Protein AF-A0A6A7K434-F1 (afdb_monomer_lite)

pLDDT: mean 80.2, std 16.77, range [42.69, 97.81]

Radius of gyration: 19.1 Å; chains: 1; bounding box: 43×39×50 Å

Foldseek 3Di:
DDFDAQPVQRFTAADPVQLVVLVVQLVVLVVVLPPVVVVVVCVVVVDPVPPDLVVLVVVVLVNVVSVLSNLQSQLSNCVNSRVNVSNLVSLLLCLLLALVSLVVVLVVQVVVLQLVVNLLSLVNSVVSCVVPDPRSDDDPPVSVVVSVVSNVVSVVSCVVCVPPHPHDCDDVNSVVSVVSSVVVVVVVVVSVVVSPPD

Structure (mmCIF, N/CA/C/O backbone):
data_AF-A0A6A7K434-F1
#
_entry.id   AF-A0A6A7K434-F1
#
loop_
_atom_site.group_PDB
_atom_site.id
_atom_site.type_symbol
_atom_site.label_atom_id
_atom_site.label_alt_id
_atom_site.label_comp_id
_atom_site.label_asym_id
_atom_site.label_entity_id
_atom_site.label_seq_id
_atom_site.pdbx_PDB_ins_code
_atom_site.Cartn_x
_atom_site.Cartn_y
_atom_site.Cartn_z
_atom_site.occupancy
_atom_site.B_iso_or_equiv
_atom_site.auth_seq_id
_atom_site.auth_comp_id
_atom_site.auth_asym_id
_atom_site.auth_atom_id
_atom_site.pdbx_PDB_model_num
ATOM 1 N N . MET A 1 1 ? 2.222 18.286 20.485 1.00 54.09 1 MET A N 1
ATOM 2 C CA . MET A 1 1 ? 2.080 18.800 19.104 1.00 54.09 1 MET A CA 1
ATOM 3 C C . MET A 1 1 ? 0.701 18.425 18.593 1.00 54.09 1 MET A C 1
ATOM 5 O O . MET A 1 1 ? 0.359 17.249 18.644 1.00 54.09 1 MET A O 1
ATOM 9 N N . THR A 1 2 ? -0.095 19.399 18.156 1.00 68.06 2 THR A N 1
ATOM 10 C CA . THR A 1 2 ? -1.429 19.158 17.588 1.00 68.06 2 THR A CA 1
ATOM 11 C C . THR A 1 2 ? -1.290 18.403 16.269 1.00 68.06 2 THR A C 1
ATOM 13 O O . THR A 1 2 ? -0.499 18.785 15.406 1.00 68.06 2 THR A O 1
ATOM 16 N N . LYS A 1 3 ? -2.018 17.292 16.128 1.00 78.81 3 LYS A N 1
ATOM 17 C CA . LYS A 1 3 ? -2.026 16.489 14.904 1.00 78.81 3 LYS A CA 1
ATOM 18 C C . LYS A 1 3 ? -2.654 17.330 13.792 1.00 78.81 3 LYS A C 1
ATOM 20 O O . LYS A 1 3 ? -3.770 17.810 13.954 1.00 78.81 3 LYS A O 1
ATOM 25 N N . ARG A 1 4 ? -1.936 17.532 12.690 1.00 90.88 4 ARG A N 1
ATOM 26 C CA . ARG A 1 4 ? -2.469 18.234 11.516 1.00 90.88 4 ARG A CA 1
ATOM 27 C C . ARG A 1 4 ? -3.484 17.331 10.833 1.00 90.88 4 ARG A C 1
ATOM 29 O O . ARG A 1 4 ? -3.200 16.148 10.658 1.00 90.88 4 ARG A O 1
ATOM 36 N N . ILE A 1 5 ? -4.641 17.868 10.479 1.00 94.19 5 ILE A N 1
ATOM 37 C CA . ILE A 1 5 ? -5.735 17.130 9.847 1.00 94.19 5 ILE A CA 1
ATOM 38 C C . ILE A 1 5 ? -6.005 17.767 8.488 1.00 94.19 5 ILE A C 1
ATOM 40 O O . ILE A 1 5 ? -6.023 18.992 8.387 1.00 94.19 5 ILE A O 1
ATOM 44 N N . ASN A 1 6 ? -6.184 16.941 7.460 1.00 93.19 6 ASN A N 1
ATOM 45 C CA . ASN A 1 6 ? -6.638 17.406 6.160 1.00 93.19 6 ASN A CA 1
ATOM 46 C C . ASN A 1 6 ? -8.121 17.810 6.295 1.00 93.19 6 ASN A C 1
ATOM 48 O O . ASN A 1 6 ? -8.917 16.978 6.741 1.00 93.19 6 ASN A O 1
ATOM 52 N N . PRO A 1 7 ? -8.496 19.059 5.969 1.00 91.69 7 PRO A N 1
ATOM 53 C CA . PRO A 1 7 ? -9.857 19.552 6.172 1.00 91.69 7 PRO A CA 1
ATOM 54 C C . PRO A 1 7 ? -10.896 18.856 5.283 1.00 91.69 7 PRO A C 1
ATOM 56 O O . PRO A 1 7 ? -12.045 18.733 5.697 1.00 91.69 7 PRO A O 1
ATOM 59 N N . ASP A 1 8 ? -10.493 18.363 4.112 1.00 92.62 8 ASP A N 1
ATOM 60 C CA . ASP A 1 8 ? -11.398 17.775 3.121 1.00 92.62 8 ASP A CA 1
ATOM 61 C C . ASP A 1 8 ? -11.718 16.311 3.438 1.00 92.62 8 ASP A C 1
ATOM 63 O O . ASP A 1 8 ? -12.796 15.810 3.122 1.00 92.62 8 ASP A O 1
ATOM 67 N N . THR A 1 9 ? -10.776 15.605 4.068 1.00 91.12 9 THR A N 1
ATOM 68 C CA . THR A 1 9 ? -10.882 14.157 4.305 1.00 91.12 9 THR A CA 1
ATOM 69 C C . THR A 1 9 ? -10.985 13.773 5.780 1.00 91.12 9 THR A C 1
ATOM 71 O O . THR A 1 9 ? -11.375 12.653 6.100 1.00 91.12 9 THR A O 1
ATOM 74 N N . GLY A 1 10 ? -10.594 14.661 6.698 1.00 92.12 10 GLY A N 1
ATOM 75 C CA . GLY A 1 10 ? -10.542 14.388 8.136 1.00 92.12 10 GLY A CA 1
ATOM 76 C C . GLY A 1 10 ? -9.386 13.478 8.579 1.00 92.12 10 GLY A C 1
ATOM 77 O O . GLY A 1 10 ? -9.239 13.201 9.774 1.00 92.12 10 GLY A O 1
ATOM 78 N N . TYR A 1 11 ? -8.526 13.027 7.661 1.00 93.62 11 TYR A N 1
ATOM 79 C CA . TYR A 1 11 ? -7.381 12.181 7.994 1.00 93.62 11 TYR A CA 1
ATOM 80 C C . TYR A 1 11 ? -6.165 12.990 8.446 1.00 93.62 11 TYR A C 1
ATOM 82 O O . TYR A 1 11 ? -5.966 14.140 8.046 1.00 93.62 11 TYR A O 1
ATOM 90 N N . PRO A 1 12 ? -5.290 12.392 9.272 1.00 93.81 12 PRO A N 1
ATOM 91 C CA . PRO A 1 12 ? -4.099 13.081 9.722 1.00 93.81 12 PRO A CA 1
ATOM 92 C C . PRO A 1 12 ? -3.064 13.240 8.610 1.00 93.81 12 PRO A C 1
ATOM 94 O O . PRO A 1 12 ? -2.714 12.285 7.915 1.00 93.81 12 PRO A O 1
ATOM 97 N N . MET A 1 13 ? -2.507 14.441 8.540 1.00 95.50 13 MET A N 1
ATOM 98 C CA . MET A 1 13 ? -1.396 14.805 7.674 1.00 95.50 13 MET A CA 1
ATOM 99 C C . MET A 1 13 ? -0.057 14.556 8.371 1.00 95.50 13 MET A C 1
ATOM 101 O O . MET A 1 13 ? 0.057 14.555 9.601 1.00 95.50 13 MET A O 1
ATOM 105 N N . SER A 1 14 ? 0.983 14.385 7.562 1.00 94.38 14 SER A N 1
ATOM 106 C CA . SER A 1 14 ? 2.372 14.367 8.019 1.00 94.38 14 SER A CA 1
ATOM 107 C C . SER A 1 14 ? 2.907 15.786 8.273 1.00 94.38 14 SER A C 1
ATOM 109 O O . SER A 1 14 ? 2.217 16.796 8.090 1.00 94.38 14 SER A O 1
ATOM 111 N N . THR A 1 15 ? 4.156 15.883 8.732 1.00 94.50 15 THR A N 1
ATOM 112 C CA . THR A 1 15 ? 4.822 17.186 8.878 1.00 94.50 15 THR A CA 1
ATOM 113 C C . THR A 1 15 ? 5.076 17.822 7.509 1.00 94.50 15 THR A C 1
ATOM 115 O O . THR A 1 15 ? 5.243 17.107 6.522 1.00 94.50 15 THR A O 1
ATOM 118 N N . GLU A 1 16 ? 5.156 19.157 7.445 1.00 94.50 16 GLU A N 1
ATOM 119 C CA . GLU A 1 16 ? 5.505 19.872 6.202 1.00 94.50 16 GLU A CA 1
ATOM 120 C C . GLU A 1 16 ? 6.802 19.347 5.584 1.00 94.50 16 GLU A C 1
ATOM 122 O O . GLU A 1 16 ? 6.845 19.051 4.396 1.00 94.50 16 GLU A O 1
ATOM 127 N N . LYS A 1 17 ? 7.827 19.099 6.411 1.00 95.88 17 LYS A N 1
ATOM 128 C CA . LYS A 1 17 ? 9.091 18.502 5.961 1.00 95.88 17 LYS A CA 1
ATOM 129 C C . LYS A 1 17 ? 8.882 17.164 5.243 1.00 95.88 17 LYS A C 1
ATOM 131 O O . LYS A 1 17 ? 9.473 16.925 4.198 1.00 95.88 17 LYS A O 1
ATOM 136 N N . GLN A 1 18 ? 8.050 16.281 5.798 1.00 96.19 18 GLN A N 1
ATOM 137 C CA . GLN A 1 18 ? 7.778 14.974 5.194 1.00 96.19 18 GLN A CA 1
ATOM 138 C C . GLN A 1 18 ? 6.945 15.087 3.913 1.00 96.19 18 GLN A C 1
ATOM 140 O O . GLN A 1 18 ? 7.138 14.280 3.007 1.00 96.19 18 GLN A O 1
ATOM 145 N N . ILE A 1 19 ? 6.020 16.049 3.847 1.00 97.31 19 ILE A N 1
ATOM 146 C CA . ILE A 1 19 ? 5.216 16.325 2.650 1.00 97.31 19 ILE A CA 1
ATOM 147 C C . ILE A 1 19 ? 6.113 16.866 1.535 1.00 97.31 19 ILE A C 1
ATOM 149 O O . ILE A 1 19 ? 6.059 16.348 0.423 1.00 97.31 19 ILE A O 1
ATOM 153 N N . LEU A 1 20 ? 6.973 17.842 1.839 1.00 97.06 20 LEU A N 1
ATOM 154 C CA . LEU A 1 20 ? 7.935 18.402 0.892 1.00 97.06 20 LEU A CA 1
ATOM 155 C C . LEU A 1 20 ? 8.840 17.308 0.320 1.00 97.06 20 LEU A C 1
ATOM 157 O O . LEU A 1 20 ? 8.907 17.151 -0.894 1.00 97.06 20 LEU A O 1
ATOM 161 N N . GLN A 1 21 ? 9.414 16.468 1.186 1.00 97.31 21 GLN A N 1
ATOM 162 C CA . GLN A 1 21 ? 10.250 15.346 0.758 1.00 97.31 21 GLN A CA 1
ATOM 163 C C . GLN A 1 21 ? 9.505 14.370 -0.170 1.00 97.31 21 GLN A C 1
ATOM 165 O O . GLN A 1 21 ? 10.084 13.837 -1.112 1.00 97.31 21 GLN A O 1
ATOM 170 N N . ALA A 1 22 ? 8.214 14.122 0.068 1.00 96.56 22 ALA A N 1
ATOM 171 C CA . ALA A 1 22 ? 7.423 13.256 -0.804 1.00 96.56 22 ALA A CA 1
ATOM 172 C C . ALA A 1 22 ? 7.081 13.906 -2.151 1.00 96.56 22 ALA A C 1
ATOM 174 O O . ALA A 1 22 ? 7.036 13.200 -3.156 1.00 96.56 22 ALA A O 1
ATOM 175 N N . ARG A 1 23 ? 6.879 15.230 -2.189 1.00 97.50 23 ARG A N 1
ATOM 176 C CA . ARG A 1 23 ? 6.716 15.983 -3.443 1.00 97.50 23 ARG A CA 1
ATOM 177 C C . ARG A 1 23 ? 7.994 15.953 -4.272 1.00 97.50 23 ARG A C 1
ATOM 179 O O . ARG A 1 23 ? 7.930 15.676 -5.463 1.00 97.50 23 ARG A O 1
ATOM 186 N N . GLU A 1 24 ? 9.139 16.190 -3.637 1.00 95.94 24 GLU A N 1
ATOM 187 C CA . GLU A 1 24 ? 10.453 16.109 -4.281 1.00 95.94 24 GLU A CA 1
ATOM 188 C C . GLU A 1 24 ? 10.716 14.705 -4.830 1.00 95.94 24 GLU A C 1
ATOM 190 O O . GLU A 1 24 ? 11.118 14.563 -5.981 1.00 95.94 24 GLU A O 1
ATOM 195 N N . ASN A 1 25 ? 10.409 13.663 -4.051 1.00 93.62 25 ASN A N 1
ATOM 196 C CA . ASN A 1 25 ? 10.539 12.284 -4.510 1.00 93.62 25 ASN A CA 1
ATOM 197 C C . ASN A 1 25 ? 9.620 11.975 -5.700 1.00 93.62 25 ASN A C 1
ATOM 199 O O . ASN A 1 25 ? 10.061 11.338 -6.650 1.00 93.62 25 ASN A O 1
ATOM 203 N N . LEU A 1 26 ? 8.357 12.418 -5.673 1.00 93.69 26 LEU A N 1
ATOM 204 C CA . LEU A 1 26 ? 7.453 12.234 -6.811 1.00 93.69 26 LEU A CA 1
ATOM 205 C C . LEU A 1 26 ? 7.996 12.926 -8.064 1.00 93.69 26 LEU A C 1
ATOM 207 O O . LEU A 1 26 ? 8.068 12.286 -9.106 1.00 93.69 26 LEU A O 1
ATOM 211 N N . LYS A 1 27 ? 8.445 14.179 -7.940 1.00 92.00 27 LYS A N 1
ATOM 212 C CA . LYS A 1 27 ? 9.046 14.927 -9.047 1.00 92.00 27 LYS A CA 1
ATOM 213 C C . LYS A 1 27 ? 10.262 14.199 -9.628 1.00 92.00 27 LYS A C 1
ATOM 215 O O . LYS A 1 27 ? 10.352 14.045 -10.838 1.00 92.00 27 LYS A O 1
ATOM 220 N N . LEU A 1 28 ? 11.162 13.710 -8.776 1.00 88.69 28 LEU A N 1
ATOM 221 C CA . LEU A 1 28 ? 12.343 12.960 -9.208 1.00 88.69 28 LEU A CA 1
ATOM 222 C C . LEU A 1 28 ? 11.962 11.671 -9.951 1.00 88.69 28 LEU A C 1
ATOM 224 O O . LEU A 1 28 ? 12.514 11.386 -11.010 1.00 88.69 28 LEU A O 1
ATOM 228 N N . VAL A 1 29 ? 10.989 10.914 -9.438 1.00 86.38 29 VAL A N 1
ATOM 229 C CA . VAL A 1 29 ? 10.503 9.697 -10.106 1.00 86.38 29 VAL A CA 1
ATOM 230 C C . VAL A 1 29 ? 9.800 10.030 -11.428 1.00 86.38 29 VAL A C 1
ATOM 232 O O . VAL A 1 29 ? 9.980 9.318 -12.411 1.00 86.38 29 VAL A O 1
ATOM 235 N N . GLU A 1 30 ? 9.040 11.122 -11.507 1.00 85.44 30 GLU A N 1
ATOM 236 C CA . GLU A 1 30 ? 8.425 11.607 -12.753 1.00 85.44 30 GLU A CA 1
ATOM 237 C C . GLU A 1 30 ? 9.482 12.017 -13.792 1.00 85.44 30 GLU A C 1
ATOM 239 O O . GLU A 1 30 ? 9.379 11.651 -14.960 1.00 85.44 30 GLU A O 1
ATOM 244 N N . GLU A 1 31 ? 10.552 12.692 -13.370 1.00 81.50 31 GLU A N 1
ATOM 245 C CA . GLU A 1 31 ? 11.668 13.081 -14.241 1.00 81.50 31 GLU A CA 1
ATOM 246 C C . GLU A 1 31 ? 12.489 11.892 -14.759 1.00 81.50 31 GLU A C 1
ATOM 248 O O . GLU A 1 31 ? 13.098 12.000 -15.831 1.00 81.50 31 GLU A O 1
ATOM 253 N N . GLN A 1 32 ? 12.522 10.794 -13.999 1.00 73.50 32 GLN A N 1
ATOM 254 C CA . GLN A 1 32 ? 13.211 9.542 -14.331 1.00 73.50 32 GLN A CA 1
ATOM 255 C C . GLN A 1 32 ? 12.336 8.567 -15.129 1.00 73.50 32 GLN A C 1
ATOM 257 O O . GLN A 1 32 ? 12.862 7.764 -15.891 1.00 73.50 32 GLN A O 1
ATOM 262 N N . SER A 1 33 ? 11.011 8.641 -14.983 1.00 66.31 33 SER A N 1
ATOM 263 C CA . SER A 1 33 ? 10.047 7.767 -15.670 1.00 66.31 33 SER A CA 1
ATOM 264 C C . SER A 1 33 ? 9.677 8.235 -17.081 1.00 66.31 33 SER A C 1
ATOM 266 O O . SER A 1 33 ? 8.820 7.625 -17.721 1.00 66.31 33 SER A O 1
ATOM 268 N N . SER A 1 34 ? 10.335 9.272 -17.616 1.00 58.75 34 SER A N 1
ATOM 269 C CA . SER A 1 34 ? 10.194 9.632 -19.027 1.00 58.75 34 SER A CA 1
ATOM 270 C C . SER A 1 34 ? 10.829 8.548 -19.900 1.00 58.75 34 SER A C 1
ATOM 272 O O . SER A 1 34 ? 12.046 8.531 -20.101 1.00 58.75 34 SER A O 1
ATOM 274 N N . TYR A 1 35 ? 9.979 7.672 -20.426 1.00 52.47 35 TYR A N 1
ATOM 275 C CA . TYR A 1 35 ? 10.253 6.695 -21.481 1.00 52.47 35 TYR A CA 1
ATOM 276 C C . TYR A 1 35 ? 11.220 7.228 -22.558 1.00 52.47 35 TYR A C 1
ATOM 278 O O . TYR A 1 35 ? 12.153 6.530 -22.954 1.00 52.47 35 TYR A O 1
ATOM 286 N N . ASP A 1 36 ? 11.078 8.503 -22.933 1.00 52.81 36 ASP A N 1
ATOM 287 C CA . ASP A 1 36 ? 11.902 9.172 -23.943 1.00 52.81 36 ASP A CA 1
ATOM 288 C C . ASP A 1 36 ? 13.382 9.312 -23.553 1.00 52.81 36 ASP A C 1
ATOM 290 O O . ASP A 1 36 ? 14.247 9.115 -24.400 1.00 52.81 36 ASP A O 1
ATOM 294 N N . LYS A 1 37 ? 13.717 9.567 -22.278 1.00 54.50 37 LYS A N 1
ATOM 295 C CA . LYS A 1 37 ? 15.125 9.677 -21.838 1.00 54.50 37 LYS A CA 1
ATOM 296 C C . LYS A 1 37 ? 15.825 8.323 -21.803 1.00 54.50 37 LYS A C 1
ATOM 298 O O . LYS A 1 37 ? 17.015 8.239 -22.102 1.00 54.50 37 LYS A O 1
ATOM 303 N N . SER A 1 38 ? 15.091 7.266 -21.456 1.00 52.09 38 SER A N 1
ATOM 304 C CA . SER A 1 38 ? 15.604 5.897 -21.526 1.00 52.09 38 SER A CA 1
ATOM 305 C C . SER A 1 38 ? 15.821 5.490 -22.984 1.00 52.09 38 SER A C 1
ATOM 307 O O . SER A 1 38 ? 16.875 4.960 -23.308 1.00 52.09 38 SER A O 1
ATOM 309 N N . LEU A 1 39 ? 14.897 5.825 -23.891 1.00 47.72 39 LEU A N 1
ATOM 310 C CA . LEU A 1 39 ? 15.055 5.586 -25.329 1.00 47.72 39 LEU A CA 1
ATOM 311 C C . LEU A 1 39 ? 16.244 6.368 -25.928 1.00 47.72 39 LEU A C 1
ATOM 313 O O . LEU A 1 39 ? 17.019 5.817 -26.707 1.00 47.72 39 LEU A O 1
ATOM 317 N N . GLU A 1 40 ? 16.431 7.626 -25.523 1.00 51.12 40 GLU A N 1
ATOM 318 C CA . GLU A 1 40 ? 17.506 8.511 -25.992 1.00 51.12 40 GLU A CA 1
ATOM 319 C C . GLU A 1 40 ? 18.896 8.079 -25.480 1.00 51.12 40 GLU A C 1
ATOM 321 O O . GLU A 1 40 ? 19.882 8.121 -26.220 1.00 51.12 40 GLU A O 1
ATOM 326 N N . PHE A 1 41 ? 18.990 7.598 -24.234 1.00 49.28 41 PHE A N 1
ATOM 327 C CA . PHE A 1 41 ? 20.211 6.991 -23.689 1.00 49.28 41 PHE A CA 1
ATOM 328 C C . PHE A 1 41 ? 20.610 5.728 -24.465 1.00 49.28 41 PHE A C 1
ATOM 330 O O . PHE A 1 41 ? 21.784 5.531 -24.773 1.00 49.28 41 PHE A O 1
ATOM 337 N N . LEU A 1 42 ? 19.626 4.912 -24.842 1.00 44.47 42 LEU A N 1
ATOM 338 C CA . LEU A 1 42 ? 19.822 3.649 -25.551 1.00 44.47 42 LEU A CA 1
ATOM 339 C C . LEU A 1 42 ? 20.197 3.848 -27.028 1.00 44.47 42 LEU A C 1
ATOM 341 O O . LEU A 1 42 ? 21.089 3.167 -27.535 1.00 44.47 42 LEU A O 1
ATOM 345 N N . GLN A 1 43 ? 19.599 4.840 -27.692 1.00 49.25 43 GLN A N 1
ATOM 346 C CA . GLN A 1 43 ? 20.016 5.282 -29.028 1.00 49.25 43 GLN A CA 1
ATOM 347 C C . GLN A 1 43 ? 21.455 5.823 -29.029 1.00 49.25 43 GLN A C 1
ATOM 349 O O . GLN A 1 43 ? 22.193 5.593 -29.986 1.00 49.25 43 GLN A O 1
ATOM 354 N N . LYS A 1 44 ? 21.890 6.489 -27.947 1.00 51.22 44 LYS A N 1
ATOM 355 C CA . LYS A 1 44 ? 23.264 7.002 -27.798 1.00 51.22 44 LYS A CA 1
ATOM 356 C C . LYS A 1 44 ? 24.332 5.920 -27.630 1.00 51.22 44 LYS A C 1
ATOM 358 O O . LYS A 1 44 ? 25.468 6.155 -28.028 1.00 51.22 44 LYS A O 1
ATOM 363 N N . ILE A 1 45 ? 23.998 4.771 -27.044 1.00 47.62 45 ILE A N 1
ATOM 364 C CA . ILE A 1 45 ? 24.955 3.672 -26.805 1.00 47.62 45 ILE A CA 1
ATOM 365 C C . ILE A 1 45 ? 24.909 2.569 -27.874 1.00 47.62 45 ILE A C 1
ATOM 367 O O . ILE A 1 45 ? 25.678 1.617 -27.785 1.00 47.62 45 ILE A O 1
ATOM 371 N N . GLY A 1 46 ? 24.051 2.695 -28.895 1.00 42.81 46 GLY A N 1
ATOM 372 C CA . GLY A 1 46 ? 24.049 1.816 -30.072 1.00 42.81 46 GLY A CA 1
ATOM 373 C C . GLY A 1 46 ? 23.680 0.356 -29.791 1.00 42.81 46 GLY A C 1
ATOM 374 O O . GLY A 1 46 ? 24.109 -0.527 -30.530 1.00 42.81 46 GLY A O 1
ATOM 375 N N . ALA A 1 47 ? 22.927 0.080 -28.723 1.00 50.50 47 ALA A N 1
ATOM 376 C CA . ALA A 1 47 ? 22.550 -1.284 -28.370 1.00 50.50 47 ALA A CA 1
ATOM 377 C C . ALA A 1 47 ? 21.489 -1.818 -29.349 1.00 50.50 47 ALA A C 1
ATOM 379 O O . ALA A 1 47 ? 20.327 -1.413 -29.305 1.00 50.50 47 ALA A O 1
ATOM 380 N N . ASP A 1 48 ? 21.885 -2.729 -30.239 1.00 47.31 48 ASP A N 1
ATOM 381 C CA . ASP A 1 48 ? 20.945 -3.558 -30.990 1.00 47.31 48 ASP A CA 1
ATOM 382 C C . ASP A 1 48 ? 20.330 -4.579 -30.018 1.00 47.31 48 ASP A C 1
ATOM 384 O O . ASP A 1 48 ? 20.930 -5.598 -29.679 1.00 47.31 48 ASP A O 1
ATOM 388 N N . PHE A 1 49 ? 19.143 -4.265 -29.494 1.00 48.09 49 PHE A N 1
ATOM 389 C CA . PHE A 1 49 ? 18.426 -5.060 -28.483 1.00 48.09 49 PHE A CA 1
ATOM 390 C C . PHE A 1 49 ? 18.046 -6.474 -28.935 1.00 48.09 49 PHE A C 1
ATOM 392 O O . PHE A 1 49 ? 17.469 -7.226 -28.157 1.00 48.09 49 PHE A O 1
ATOM 399 N N . ARG A 1 50 ? 18.324 -6.836 -30.189 1.00 47.88 50 ARG A N 1
ATOM 400 C CA . ARG A 1 50 ? 17.978 -8.140 -30.759 1.00 47.88 50 ARG A CA 1
ATOM 401 C C . ARG A 1 50 ? 18.975 -9.246 -30.417 1.00 47.88 50 ARG A C 1
ATOM 403 O O . ARG A 1 50 ? 18.675 -10.396 -30.705 1.00 47.88 50 ARG A O 1
ATOM 410 N N . THR A 1 51 ? 20.135 -8.926 -29.839 1.00 49.47 51 THR A N 1
ATOM 411 C CA . THR A 1 51 ? 21.213 -9.911 -29.609 1.00 49.47 51 THR A CA 1
ATOM 412 C C . THR A 1 51 ? 21.675 -10.037 -28.160 1.00 49.47 51 THR A C 1
ATOM 414 O O . THR A 1 51 ? 22.547 -10.853 -27.888 1.00 49.47 51 THR A O 1
ATOM 417 N N . ASP A 1 52 ? 21.157 -9.220 -27.240 1.00 58.44 52 ASP A N 1
ATOM 418 C CA . ASP A 1 52 ? 21.632 -9.174 -25.852 1.00 58.44 52 ASP A CA 1
ATOM 419 C C . ASP A 1 52 ? 20.452 -9.307 -24.885 1.00 58.44 52 ASP A C 1
ATOM 421 O O . ASP A 1 52 ? 19.810 -8.329 -24.490 1.00 58.44 52 ASP A O 1
ATOM 425 N N . GLU A 1 53 ? 20.149 -10.567 -24.581 1.00 54.47 53 GLU A N 1
ATOM 426 C CA . GLU A 1 53 ? 19.102 -11.012 -23.669 1.00 54.47 53 GLU A CA 1
ATOM 427 C C . GLU A 1 53 ? 19.158 -10.237 -22.331 1.00 54.47 53 GLU A C 1
ATOM 429 O O . GLU A 1 53 ? 18.186 -9.597 -21.918 1.00 54.47 53 GLU A O 1
ATOM 434 N N . GLU A 1 54 ? 20.329 -10.152 -21.702 1.00 57.62 54 GLU A N 1
ATOM 435 C CA . GLU A 1 54 ? 20.500 -9.509 -20.394 1.00 57.62 54 GLU A CA 1
ATOM 436 C C . GLU A 1 54 ? 20.087 -8.021 -20.416 1.00 57.62 54 GLU A C 1
ATOM 438 O O . GLU A 1 54 ? 19.389 -7.541 -19.521 1.00 57.62 54 GLU A O 1
ATOM 443 N N . LYS A 1 55 ? 20.388 -7.302 -21.507 1.00 59.16 55 LYS A N 1
ATOM 444 C CA . LYS A 1 55 ? 20.004 -5.887 -21.672 1.00 59.16 55 LYS A CA 1
ATOM 445 C C . LYS A 1 55 ? 18.510 -5.675 -21.909 1.00 59.16 55 LYS A C 1
ATOM 447 O O . LYS A 1 55 ? 17.970 -4.640 -21.509 1.00 59.16 55 LYS A O 1
ATOM 452 N N . PHE A 1 56 ? 17.831 -6.613 -22.570 1.00 55.56 56 PHE A N 1
ATOM 453 C CA . PHE A 1 56 ? 16.378 -6.549 -22.745 1.00 55.56 56 PHE A CA 1
ATOM 454 C C . PHE A 1 56 ? 15.643 -6.872 -21.435 1.00 55.56 56 PHE A C 1
ATOM 456 O O . PHE A 1 56 ? 14.676 -6.188 -21.084 1.00 55.56 56 PHE A O 1
ATOM 463 N N . HIS A 1 57 ? 16.140 -7.851 -20.675 1.00 55.53 57 HIS A N 1
ATOM 464 C CA . HIS A 1 57 ? 15.655 -8.161 -19.331 1.00 55.53 57 HIS A CA 1
ATOM 465 C C . HIS A 1 57 ? 15.779 -6.954 -18.391 1.00 55.53 57 HIS A C 1
ATOM 467 O O . HIS A 1 57 ? 14.786 -6.530 -17.789 1.00 55.53 57 HIS A O 1
ATOM 473 N N . ASP A 1 58 ? 16.957 -6.328 -18.351 1.00 61.19 58 ASP A N 1
ATOM 474 C CA . ASP A 1 58 ? 17.206 -5.118 -17.566 1.00 61.19 58 ASP A CA 1
ATOM 475 C C . ASP A 1 58 ? 16.286 -3.962 -17.979 1.00 61.19 58 ASP A C 1
ATOM 477 O O . ASP A 1 58 ? 15.756 -3.249 -17.125 1.00 61.19 58 ASP A O 1
ATOM 481 N N . TYR A 1 59 ? 16.020 -3.792 -19.279 1.00 61.31 59 TYR A N 1
ATOM 482 C CA . TYR A 1 59 ? 15.088 -2.782 -19.787 1.00 61.31 59 TYR A CA 1
ATOM 483 C C . TYR A 1 59 ? 13.646 -3.019 -19.313 1.00 61.31 59 TYR A C 1
ATOM 485 O O . TYR A 1 59 ? 12.960 -2.079 -18.893 1.00 61.31 59 TYR A O 1
ATOM 493 N N . MET A 1 60 ? 13.165 -4.259 -19.365 1.00 59.97 60 MET A N 1
ATOM 494 C CA . MET A 1 60 ? 11.799 -4.596 -18.960 1.00 59.97 60 MET A CA 1
ATOM 495 C C . MET A 1 60 ? 11.611 -4.461 -17.446 1.00 59.97 60 MET A C 1
ATOM 497 O O . MET A 1 60 ? 10.644 -3.831 -17.001 1.00 59.97 60 MET A O 1
ATOM 501 N N . LEU A 1 61 ? 12.571 -4.954 -16.655 1.00 63.66 61 LEU A N 1
ATOM 502 C CA . LEU A 1 61 ? 12.603 -4.739 -15.208 1.00 63.66 61 LEU A CA 1
ATOM 503 C C . LEU A 1 61 ? 12.681 -3.252 -14.859 1.00 63.66 61 LEU A C 1
ATOM 505 O O . LEU A 1 61 ? 11.991 -2.801 -13.943 1.00 63.66 61 LEU A O 1
ATOM 509 N N . HIS A 1 62 ? 13.458 -2.471 -15.614 1.00 66.25 62 HIS A N 1
ATOM 510 C CA . HIS A 1 62 ? 13.548 -1.030 -15.427 1.00 66.25 62 HIS A CA 1
ATOM 511 C C . HIS A 1 62 ? 12.188 -0.356 -15.641 1.00 66.25 62 HIS A C 1
ATOM 513 O O . HIS A 1 62 ? 11.703 0.327 -14.742 1.00 66.25 62 HIS A O 1
ATOM 519 N N . ASN A 1 63 ? 11.518 -0.572 -16.777 1.00 65.38 63 ASN A N 1
ATOM 520 C CA . ASN A 1 63 ? 10.227 0.071 -17.063 1.00 65.38 63 ASN A CA 1
ATOM 521 C C . ASN A 1 63 ? 9.130 -0.337 -16.071 1.00 65.38 63 ASN A C 1
ATOM 523 O O . ASN A 1 63 ? 8.350 0.505 -15.614 1.00 65.38 63 ASN A O 1
ATOM 527 N N . PHE A 1 64 ? 9.088 -1.612 -15.687 1.00 68.44 64 PHE A N 1
ATOM 528 C CA . PHE A 1 64 ? 8.130 -2.084 -14.695 1.00 68.44 64 PHE A CA 1
ATOM 529 C C . PHE A 1 64 ? 8.416 -1.519 -13.299 1.00 68.44 64 PHE A C 1
ATOM 531 O O . PHE A 1 64 ? 7.511 -1.023 -12.620 1.00 68.44 64 PHE A O 1
ATOM 538 N N . GLY A 1 65 ? 9.691 -1.499 -12.905 1.00 72.81 65 GLY A N 1
ATOM 539 C CA . GLY A 1 65 ? 10.159 -0.854 -11.685 1.00 72.81 65 GLY A CA 1
ATOM 540 C C . GLY A 1 65 ? 9.787 0.628 -11.641 1.00 72.81 65 GLY A C 1
ATOM 541 O O . GLY A 1 65 ? 9.309 1.106 -10.613 1.00 72.81 65 GLY A O 1
ATOM 542 N N . GLN A 1 66 ? 9.900 1.348 -12.762 1.00 75.06 66 GLN A N 1
ATOM 543 C CA . GLN A 1 66 ? 9.498 2.755 -12.856 1.00 75.06 66 GLN A CA 1
ATOM 544 C C . GLN A 1 66 ? 7.990 2.951 -12.654 1.00 75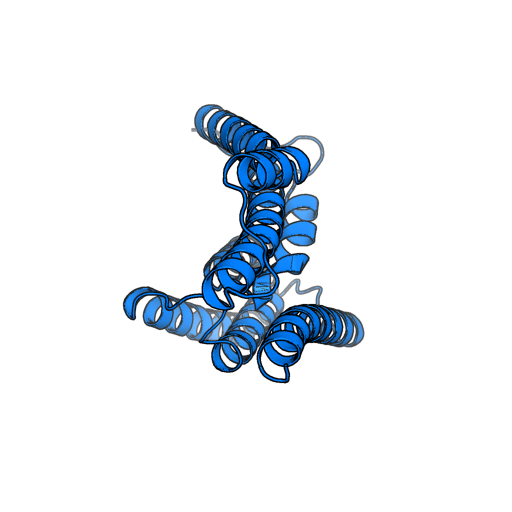.06 66 GLN A C 1
ATOM 546 O O . GLN A 1 66 ? 7.585 3.857 -11.925 1.00 75.06 66 GLN A O 1
ATOM 551 N N . LEU A 1 67 ? 7.141 2.088 -13.224 1.00 73.44 67 LEU A N 1
ATOM 552 C CA . LEU A 1 67 ? 5.686 2.157 -13.027 1.00 73.44 67 LEU A CA 1
ATOM 553 C C . LEU A 1 67 ? 5.285 1.891 -11.568 1.00 73.44 67 LEU A C 1
ATOM 555 O O . LEU A 1 67 ? 4.429 2.601 -11.018 1.00 73.44 67 LEU A O 1
ATOM 559 N N . ILE A 1 68 ? 5.921 0.909 -10.920 1.00 78.12 68 ILE A N 1
ATOM 560 C CA . ILE A 1 68 ? 5.737 0.638 -9.487 1.00 78.12 68 ILE A CA 1
ATOM 561 C C . ILE A 1 68 ? 6.199 1.842 -8.665 1.00 78.12 68 ILE A C 1
ATOM 563 O O . ILE A 1 68 ? 5.443 2.326 -7.820 1.00 78.12 68 ILE A O 1
ATOM 567 N N . ASN A 1 69 ? 7.399 2.361 -8.929 1.00 83.81 69 ASN A N 1
ATOM 568 C CA . ASN A 1 69 ? 7.979 3.489 -8.202 1.00 83.81 69 ASN A CA 1
ATOM 569 C C . ASN A 1 69 ? 7.133 4.756 -8.340 1.00 83.81 69 ASN A C 1
ATOM 571 O O . ASN A 1 69 ? 6.880 5.430 -7.341 1.00 83.81 69 ASN A O 1
ATOM 575 N N . LEU A 1 70 ? 6.628 5.048 -9.540 1.00 85.88 70 LEU A N 1
ATOM 576 C CA . LEU A 1 70 ? 5.743 6.184 -9.784 1.00 85.88 70 LEU A CA 1
ATOM 577 C C . LEU A 1 70 ? 4.428 6.033 -9.016 1.00 85.88 70 LEU A C 1
ATOM 579 O O . LEU A 1 70 ? 3.990 6.957 -8.326 1.00 85.88 70 LEU A O 1
ATOM 583 N N . THR A 1 71 ? 3.810 4.852 -9.085 1.00 86.31 71 THR A N 1
ATOM 584 C CA . THR A 1 71 ? 2.559 4.564 -8.368 1.00 86.31 71 THR A CA 1
ATOM 585 C C . THR A 1 71 ? 2.754 4.657 -6.852 1.00 86.31 71 THR A C 1
ATOM 587 O O . THR A 1 71 ? 1.937 5.261 -6.152 1.00 86.31 71 THR A O 1
ATOM 590 N N . LYS A 1 72 ? 3.874 4.136 -6.345 1.00 91.31 72 LYS A N 1
ATOM 591 C CA . LYS A 1 72 ? 4.292 4.217 -4.942 1.00 91.31 72 LYS A CA 1
ATOM 592 C C . LYS A 1 72 ? 4.522 5.658 -4.495 1.00 91.31 72 LYS A C 1
ATOM 594 O O . LYS A 1 72 ? 4.020 6.043 -3.443 1.00 91.31 72 LYS A O 1
ATOM 599 N N . ALA A 1 73 ? 5.227 6.469 -5.283 1.00 93.00 73 ALA A N 1
ATOM 600 C CA . ALA A 1 73 ? 5.494 7.869 -4.957 1.00 93.00 73 ALA A CA 1
ATOM 601 C C . ALA A 1 73 ? 4.199 8.696 -4.880 1.00 93.00 73 ALA A C 1
ATOM 603 O O . ALA A 1 73 ? 4.013 9.456 -3.927 1.00 93.00 73 ALA A O 1
ATOM 604 N N . LYS A 1 74 ? 3.266 8.480 -5.820 1.00 94.38 74 LYS A N 1
ATOM 605 C CA . LYS A 1 74 ? 1.926 9.093 -5.792 1.00 94.38 74 LYS A CA 1
ATOM 606 C C . LYS A 1 74 ? 1.150 8.697 -4.534 1.00 94.38 74 LYS A C 1
ATOM 608 O O . LYS A 1 74 ? 0.581 9.560 -3.867 1.00 94.38 74 LYS A O 1
ATOM 613 N N . ALA A 1 75 ? 1.171 7.412 -4.176 1.00 95.50 75 ALA A N 1
ATOM 614 C CA . ALA A 1 75 ? 0.500 6.913 -2.979 1.00 95.50 75 ALA A CA 1
ATOM 615 C C . ALA A 1 75 ? 1.096 7.488 -1.680 1.00 95.50 75 ALA A C 1
ATOM 617 O O . ALA A 1 75 ? 0.354 7.916 -0.797 1.00 95.50 75 ALA A O 1
ATOM 618 N N . GLU A 1 76 ? 2.428 7.554 -1.568 1.00 97.00 76 GLU A N 1
ATOM 619 C CA . GLU A 1 76 ? 3.108 8.120 -0.395 1.00 97.00 76 GLU A CA 1
ATOM 620 C C . GLU A 1 76 ? 2.807 9.610 -0.214 1.00 97.00 76 GLU A C 1
ATOM 622 O O . GLU A 1 76 ? 2.602 10.055 0.919 1.00 97.00 76 GLU A O 1
ATOM 627 N N . LEU A 1 77 ? 2.763 10.384 -1.304 1.00 97.81 77 LEU A N 1
ATOM 628 C CA . LEU A 1 77 ? 2.386 11.794 -1.238 1.00 97.81 77 LEU A CA 1
ATOM 629 C C . LEU A 1 77 ? 0.943 11.947 -0.740 1.00 97.81 77 LEU A C 1
ATOM 631 O O . LEU A 1 77 ? 0.721 12.655 0.243 1.00 97.81 77 LEU A O 1
ATOM 635 N N . ALA A 1 78 ? -0.006 11.228 -1.346 1.00 97.81 78 ALA A N 1
ATOM 636 C CA . ALA A 1 78 ? -1.409 11.244 -0.933 1.00 97.81 78 ALA A CA 1
ATOM 637 C C . ALA A 1 78 ? -1.573 10.859 0.549 1.00 97.81 78 ALA A C 1
ATOM 639 O O . ALA A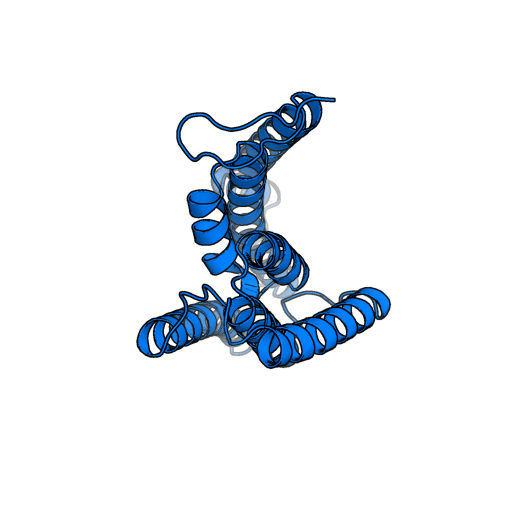 1 78 ? -2.219 11.570 1.319 1.00 97.81 78 ALA A O 1
ATOM 640 N N . TYR A 1 79 ? -0.904 9.793 1.006 1.00 97.25 79 TYR A N 1
ATOM 641 C CA . TYR A 1 79 ? -0.946 9.372 2.410 1.00 97.25 79 TYR A CA 1
ATOM 642 C C . TYR A 1 79 ? -0.466 10.482 3.356 1.00 97.25 79 TYR A C 1
ATOM 644 O O . TYR A 1 79 ? -1.084 10.740 4.392 1.00 97.25 79 TYR A O 1
ATOM 652 N N . LYS A 1 80 ? 0.625 11.170 2.998 1.00 96.69 80 LYS A N 1
ATOM 653 C CA . LYS A 1 80 ? 1.198 12.257 3.806 1.00 96.69 80 LYS A CA 1
ATOM 654 C C . LYS A 1 80 ? 0.351 13.525 3.789 1.00 96.69 80 LYS A C 1
ATOM 656 O O . LYS A 1 80 ? 0.356 14.241 4.791 1.00 96.69 80 LYS A O 1
ATOM 661 N N . LEU A 1 81 ? -0.382 13.773 2.706 1.00 96.88 81 LEU A N 1
ATOM 662 C CA . LEU A 1 81 ? -1.365 14.852 2.595 1.00 96.88 81 LEU A CA 1
ATOM 663 C C . LEU A 1 81 ? -2.675 14.550 3.333 1.00 96.88 81 LEU A C 1
ATOM 665 O O . LEU A 1 81 ? -3.529 15.424 3.409 1.00 96.88 81 LEU A O 1
ATOM 669 N N . GLY A 1 82 ? -2.847 13.354 3.907 1.00 95.94 82 GLY A N 1
ATOM 670 C CA . GLY A 1 82 ? -4.119 12.946 4.507 1.00 95.94 82 GLY A CA 1
ATOM 671 C C . GLY A 1 82 ? -5.175 12.561 3.464 1.00 95.94 82 GLY A C 1
ATOM 672 O O . GLY A 1 82 ? -6.351 12.476 3.773 1.00 95.94 82 GLY A O 1
ATOM 673 N N . GLU A 1 83 ? -4.799 12.285 2.224 1.00 97.38 83 GLU A N 1
ATOM 674 C CA . GLU A 1 83 ? -5.711 11.821 1.174 1.00 97.38 83 GLU A CA 1
ATOM 675 C C . GLU A 1 83 ? -5.733 10.285 1.154 1.00 97.38 83 GLU A C 1
ATOM 677 O O . GLU A 1 83 ? -5.332 9.645 0.182 1.00 97.38 83 GLU A O 1
ATOM 682 N N . TRP A 1 84 ? -6.131 9.656 2.266 1.00 95.69 84 TRP A N 1
ATOM 683 C CA . TRP A 1 84 ? -5.945 8.208 2.447 1.00 95.69 84 TRP A CA 1
ATOM 684 C C . TRP A 1 84 ? -6.705 7.352 1.436 1.00 95.69 84 TRP A C 1
ATOM 686 O O . TRP A 1 84 ? -6.150 6.353 0.999 1.00 95.69 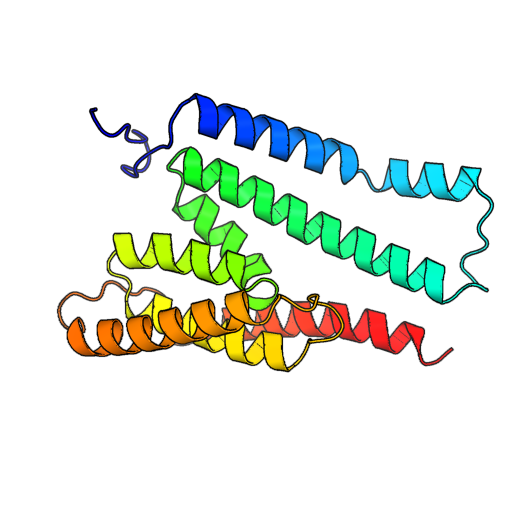84 TRP A O 1
ATOM 696 N N . ASN A 1 85 ? -7.883 7.778 0.977 1.00 93.56 85 ASN A N 1
ATOM 697 C CA . ASN A 1 85 ? -8.609 7.083 -0.094 1.00 93.56 85 ASN A CA 1
ATOM 698 C C . ASN A 1 85 ? -7.811 7.080 -1.412 1.00 93.56 85 ASN A C 1
ATOM 700 O O . ASN A 1 85 ? -7.763 6.081 -2.129 1.00 93.56 85 ASN A O 1
ATOM 704 N N . VAL A 1 86 ? -7.135 8.190 -1.732 1.00 94.81 86 VAL A N 1
ATOM 705 C CA . VAL A 1 86 ? -6.270 8.295 -2.920 1.00 94.81 86 VAL A CA 1
ATOM 706 C C . VAL A 1 86 ? -5.016 7.437 -2.743 1.00 94.81 86 VAL A C 1
ATOM 708 O O . VAL A 1 86 ? -4.575 6.777 -3.688 1.00 94.81 86 VAL A O 1
ATOM 711 N N . ALA A 1 87 ? -4.455 7.409 -1.533 1.00 96.44 87 ALA A N 1
ATOM 712 C CA . ALA A 1 87 ? -3.318 6.559 -1.203 1.00 96.44 87 ALA A CA 1
ATOM 713 C C . ALA A 1 87 ? -3.672 5.068 -1.321 1.00 96.44 87 ALA A C 1
ATOM 715 O O . ALA A 1 87 ? -2.983 4.341 -2.033 1.00 96.44 87 ALA A O 1
ATOM 716 N N . GLU A 1 88 ? -4.768 4.632 -0.694 1.00 94.19 88 GLU A N 1
ATOM 717 C CA . GLU A 1 88 ? -5.305 3.268 -0.764 1.00 94.19 88 GLU A CA 1
ATOM 718 C C . GLU A 1 88 ? -5.502 2.835 -2.216 1.00 94.19 88 GLU A C 1
ATOM 720 O O . GLU A 1 88 ? -4.949 1.817 -2.631 1.00 94.19 88 GLU A O 1
ATOM 725 N N . ASN A 1 89 ? -6.191 3.652 -3.018 1.00 89.81 89 ASN A N 1
ATOM 726 C CA . ASN A 1 89 ? -6.451 3.353 -4.424 1.00 89.81 89 ASN A CA 1
ATOM 727 C C . ASN A 1 89 ? -5.180 3.149 -5.249 1.00 89.81 89 ASN A C 1
ATOM 729 O O . ASN A 1 89 ? -5.211 2.384 -6.209 1.00 89.81 89 ASN A O 1
ATOM 733 N N . ASN A 1 90 ? -4.078 3.834 -4.930 1.00 87.56 90 ASN A N 1
ATOM 734 C CA . ASN A 1 90 ? -2.801 3.630 -5.615 1.00 87.56 90 ASN A CA 1
ATOM 735 C C . ASN A 1 90 ? -2.027 2.438 -5.047 1.00 87.56 90 ASN A C 1
ATOM 737 O O . ASN A 1 90 ? -1.513 1.637 -5.825 1.00 87.56 90 ASN A O 1
ATOM 741 N N . TYR A 1 91 ? -1.994 2.261 -3.725 1.00 92.56 91 TYR A N 1
ATOM 742 C CA . TYR A 1 91 ? -1.355 1.103 -3.105 1.00 92.56 91 TYR A CA 1
ATOM 743 C C . TYR A 1 91 ? -2.004 -0.217 -3.542 1.00 92.56 91 TYR A C 1
ATOM 745 O O . TYR A 1 91 ? -1.287 -1.146 -3.901 1.00 92.56 91 TYR A O 1
ATOM 753 N N . LEU A 1 92 ? -3.337 -0.292 -3.621 1.00 87.62 92 LEU A N 1
ATOM 754 C CA . LEU A 1 92 ? -4.068 -1.475 -4.098 1.00 87.62 92 LEU A CA 1
ATOM 755 C C . LEU A 1 92 ? -3.729 -1.871 -5.544 1.00 87.62 92 LEU A C 1
ATOM 757 O O . LEU A 1 92 ? -3.996 -3.000 -5.946 1.00 87.62 92 LEU A O 1
ATOM 761 N N . LYS A 1 93 ? -3.117 -0.984 -6.341 1.00 81.44 93 LYS A N 1
ATOM 762 C CA . LYS A 1 93 ? -2.665 -1.331 -7.699 1.00 81.44 93 LYS A CA 1
ATOM 763 C C . LYS A 1 93 ? -1.404 -2.190 -7.699 1.00 81.44 93 LYS A C 1
ATOM 765 O O . LYS A 1 93 ? -1.182 -2.888 -8.681 1.00 81.44 93 LYS A O 1
ATOM 770 N N . ILE A 1 94 ? -0.590 -2.094 -6.645 1.00 82.50 94 ILE A N 1
ATOM 771 C CA . ILE A 1 94 ? 0.776 -2.638 -6.594 1.00 82.50 94 ILE A CA 1
ATOM 772 C C . ILE A 1 94 ? 1.072 -3.452 -5.319 1.00 82.50 94 ILE A C 1
ATOM 774 O O . ILE A 1 94 ? 2.167 -3.983 -5.178 1.00 82.50 94 ILE A O 1
ATOM 778 N N . PHE A 1 95 ? 0.126 -3.577 -4.380 1.00 86.38 95 PHE A N 1
ATOM 779 C CA . PHE A 1 95 ? 0.358 -4.219 -3.074 1.00 86.38 95 PHE A CA 1
ATOM 780 C C . PHE A 1 95 ? 0.762 -5.696 -3.152 1.00 86.38 95 PHE A C 1
ATOM 782 O O . PHE A 1 95 ? 1.470 -6.189 -2.275 1.00 86.38 95 PHE A O 1
ATOM 789 N N . SER A 1 96 ? 0.310 -6.409 -4.184 1.00 82.56 96 SER A N 1
ATOM 790 C CA . SER A 1 96 ? 0.631 -7.820 -4.397 1.00 82.56 96 SER A CA 1
ATOM 791 C C . SER A 1 96 ? 2.072 -8.035 -4.871 1.00 82.56 96 SER A C 1
ATOM 793 O O . SER A 1 96 ? 2.548 -9.165 -4.869 1.00 82.56 96 SER A O 1
ATOM 795 N N . LEU A 1 97 ? 2.759 -6.955 -5.259 1.00 77.25 97 LEU A N 1
ATOM 796 C CA . LEU A 1 97 ? 4.100 -6.967 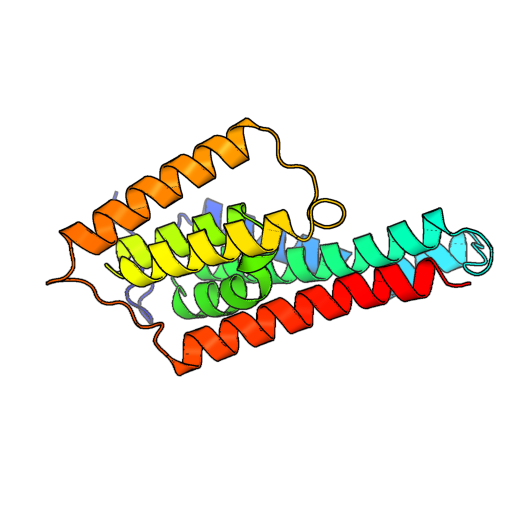-5.843 1.00 77.25 97 LEU A CA 1
ATOM 797 C C . LEU A 1 97 ? 5.188 -6.488 -4.871 1.00 77.25 97 LEU A C 1
ATOM 799 O O . LEU A 1 97 ? 6.361 -6.738 -5.100 1.00 77.25 97 LEU A O 1
ATOM 803 N N . ASP A 1 98 ? 4.829 -5.788 -3.793 1.00 80.62 98 ASP A N 1
ATOM 804 C CA . ASP A 1 98 ? 5.792 -5.249 -2.822 1.00 80.62 98 ASP A CA 1
ATOM 805 C C . ASP A 1 98 ? 5.232 -5.423 -1.404 1.00 80.62 98 ASP A C 1
ATOM 807 O O . ASP A 1 98 ? 4.247 -4.783 -1.014 1.00 80.62 98 ASP A O 1
ATOM 811 N N . ILE A 1 99 ? 5.881 -6.276 -0.603 1.00 86.44 99 ILE A N 1
ATOM 812 C CA . ILE A 1 99 ? 5.463 -6.567 0.780 1.00 86.44 99 ILE A CA 1
ATOM 813 C C . ILE A 1 99 ? 5.473 -5.316 1.669 1.00 86.44 99 ILE A C 1
ATOM 815 O O . ILE A 1 99 ? 4.700 -5.222 2.626 1.00 86.44 99 ILE A O 1
ATOM 819 N N . LEU A 1 100 ? 6.290 -4.312 1.334 1.00 87.62 100 LEU A N 1
ATOM 820 C CA . LEU A 1 100 ? 6.304 -3.031 2.036 1.00 87.62 100 LEU A CA 1
ATOM 821 C C . LEU A 1 100 ? 5.047 -2.214 1.727 1.00 87.62 100 LEU A C 1
ATOM 823 O O . LEU A 1 100 ? 4.581 -1.484 2.599 1.00 87.62 100 LEU A O 1
ATOM 827 N N . ILE A 1 101 ? 4.462 -2.341 0.532 1.00 89.88 101 ILE A N 1
ATOM 828 C CA . ILE A 1 101 ? 3.197 -1.675 0.192 1.00 89.88 101 ILE A CA 1
ATOM 829 C C . ILE A 1 101 ? 2.027 -2.309 0.941 1.00 89.88 101 ILE A C 1
ATOM 831 O O . ILE A 1 101 ? 1.173 -1.592 1.466 1.00 89.88 101 ILE A O 1
ATOM 835 N N . ALA A 1 102 ? 2.013 -3.635 1.067 1.00 91.94 102 ALA A N 1
ATOM 836 C CA . ALA A 1 102 ? 1.038 -4.310 1.918 1.00 91.94 102 ALA A CA 1
ATOM 837 C C . ALA A 1 102 ? 1.144 -3.841 3.387 1.00 91.94 102 ALA A C 1
ATOM 839 O O . ALA A 1 102 ? 0.121 -3.602 4.029 1.00 91.94 102 ALA A O 1
ATOM 840 N N . ASP A 1 103 ? 2.355 -3.590 3.905 1.00 91.94 103 ASP A N 1
ATOM 841 C CA . ASP A 1 103 ? 2.537 -3.005 5.246 1.00 91.94 103 ASP A CA 1
ATOM 842 C C . ASP A 1 103 ? 2.005 -1.557 5.346 1.00 91.94 103 ASP A C 1
ATOM 844 O O . ASP A 1 103 ? 1.464 -1.160 6.383 1.00 91.94 103 ASP A O 1
ATOM 848 N N . LYS A 1 104 ? 2.081 -0.763 4.267 1.00 94.56 104 LYS A N 1
ATOM 849 C CA . LYS A 1 104 ? 1.483 0.587 4.216 1.00 94.56 104 LYS A CA 1
ATOM 850 C C . LYS A 1 104 ? -0.041 0.538 4.283 1.00 94.56 104 LYS A C 1
ATOM 852 O O . LYS A 1 104 ? -0.628 1.247 5.103 1.00 94.56 104 LYS A O 1
ATOM 857 N N . LEU A 1 105 ? -0.671 -0.327 3.488 1.00 95.62 105 LEU A N 1
ATOM 858 C CA . LEU A 1 105 ? -2.118 -0.555 3.548 1.00 95.62 105 LEU A CA 1
ATOM 859 C C . LEU A 1 105 ? -2.549 -1.077 4.921 1.00 95.62 105 LEU A C 1
ATOM 861 O O . LEU A 1 105 ? -3.520 -0.572 5.481 1.00 95.62 105 LEU A O 1
ATOM 865 N N . ARG A 1 106 ? -1.779 -1.994 5.529 1.00 96.31 106 ARG A N 1
ATOM 866 C CA . ARG A 1 106 ? -2.021 -2.448 6.907 1.00 96.31 106 ARG A CA 1
ATOM 867 C C . ARG A 1 106 ? -2.128 -1.269 7.872 1.00 96.31 106 ARG A C 1
ATOM 869 O O . ARG A 1 106 ? -3.027 -1.250 8.708 1.00 96.31 106 ARG A O 1
ATOM 876 N N . ILE A 1 107 ? -1.220 -0.296 7.793 1.00 94.25 107 ILE A N 1
ATOM 877 C CA . ILE A 1 107 ? -1.227 0.868 8.693 1.00 94.25 107 ILE A CA 1
ATOM 878 C C . ILE A 1 107 ? -2.491 1.714 8.502 1.00 94.25 107 ILE A C 1
ATOM 880 O O . ILE A 1 107 ? -3.058 2.161 9.501 1.00 94.25 107 ILE A O 1
ATOM 884 N N . ILE A 1 108 ? -2.924 1.939 7.257 1.00 95.25 108 ILE A N 1
ATOM 885 C CA . ILE A 1 108 ? -4.166 2.670 6.954 1.00 95.25 108 ILE A CA 1
ATOM 886 C C . ILE A 1 108 ? -5.355 1.911 7.554 1.00 95.25 108 ILE A C 1
ATOM 888 O O . ILE A 1 108 ? -6.050 2.431 8.427 1.00 95.25 108 ILE A O 1
ATOM 892 N N . TYR A 1 109 ? -5.512 0.640 7.191 1.00 96.75 109 TYR A N 1
ATOM 893 C CA . TYR A 1 109 ? -6.650 -0.183 7.595 1.00 96.75 109 TYR A CA 1
ATOM 894 C C . TYR A 1 109 ? -6.737 -0.391 9.107 1.00 96.75 109 TYR A C 1
ATOM 896 O O . TYR A 1 109 ? -7.822 -0.308 9.681 1.00 96.75 109 TYR A O 1
ATOM 904 N N . LEU A 1 110 ? -5.608 -0.573 9.801 1.00 95.00 110 LEU A N 1
ATOM 905 C CA . LEU A 1 110 ? -5.603 -0.671 11.264 1.00 95.00 110 LEU A CA 1
ATOM 906 C C . LEU A 1 110 ? -6.112 0.608 11.938 1.00 95.00 110 LEU A C 1
ATOM 908 O O . LEU A 1 110 ? -6.801 0.523 12.956 1.00 95.00 110 LEU A O 1
ATOM 912 N N . LYS A 1 111 ? -5.793 1.789 11.392 1.00 93.62 111 LYS A N 1
ATOM 913 C CA . LYS A 1 111 ? -6.278 3.070 11.930 1.00 93.62 111 LYS A CA 1
ATOM 914 C C . LYS A 1 111 ? -7.770 3.274 11.669 1.00 93.62 111 LYS A C 1
ATOM 916 O O . LYS A 1 111 ? -8.439 3.902 12.485 1.00 93.62 111 LYS A O 1
ATOM 921 N N . GLU A 1 112 ? -8.284 2.700 10.589 1.00 94.50 112 GLU A N 1
ATOM 922 C CA . GLU A 1 112 ? -9.707 2.710 10.233 1.00 94.50 112 GLU A CA 1
ATOM 923 C C . GLU A 1 112 ? -10.513 1.568 10.866 1.00 94.50 112 GLU A C 1
ATOM 925 O O . GLU A 1 112 ? -11.728 1.510 10.693 1.00 94.50 112 GLU A O 1
ATOM 930 N N . LYS A 1 113 ? -9.862 0.690 11.644 1.00 96.62 113 LYS A N 1
ATOM 931 C CA . LYS A 1 113 ? -10.461 -0.517 12.244 1.00 96.62 113 LYS A CA 1
ATOM 932 C C . LYS A 1 113 ? -10.971 -1.526 11.205 1.00 96.62 113 LYS A C 1
ATOM 934 O O . LYS A 1 113 ? -11.935 -2.238 11.453 1.00 96.62 113 LYS A O 1
ATOM 939 N N . ARG A 1 114 ? -10.326 -1.590 10.042 1.00 96.81 114 ARG A N 1
ATOM 940 C CA . ARG A 1 114 ? -10.594 -2.543 8.953 1.00 96.81 114 ARG A CA 1
ATOM 941 C C . ARG A 1 114 ? -9.725 -3.794 9.126 1.00 96.81 114 ARG A C 1
ATOM 943 O O . ARG A 1 114 ? -8.822 -4.054 8.337 1.00 96.81 114 ARG A O 1
ATOM 950 N N . TYR A 1 115 ? -9.913 -4.525 10.218 1.00 97.06 115 TYR A N 1
ATOM 951 C CA . TYR A 1 115 ? -9.037 -5.621 10.638 1.00 97.06 115 TYR A CA 1
ATOM 952 C C . TYR A 1 115 ? -9.065 -6.814 9.679 1.00 97.06 115 TYR A C 1
ATOM 954 O O . TYR A 1 115 ? -8.009 -7.385 9.401 1.00 97.06 115 TYR A O 1
ATOM 962 N N . ARG A 1 116 ? -10.233 -7.177 9.133 1.00 95.94 116 ARG A N 1
ATOM 963 C CA . ARG A 1 116 ? -10.322 -8.269 8.144 1.00 95.94 116 ARG A CA 1
ATOM 964 C C . ARG A 1 116 ? -9.647 -7.912 6.822 1.00 95.94 116 ARG A C 1
ATOM 966 O O . ARG A 1 116 ? -9.028 -8.780 6.212 1.00 95.94 116 ARG A O 1
ATOM 973 N N . ASP A 1 117 ? -9.698 -6.645 6.420 1.00 96.50 117 ASP A N 1
ATOM 974 C CA . ASP A 1 117 ? -9.021 -6.155 5.212 1.00 96.50 117 ASP A CA 1
ATOM 975 C C . ASP A 1 117 ? -7.504 -6.269 5.373 1.00 96.50 117 ASP A C 1
ATOM 977 O O . ASP A 1 117 ? -6.829 -6.690 4.439 1.00 96.50 117 ASP A O 1
ATOM 981 N N . VAL A 1 118 ? -6.966 -5.963 6.565 1.00 96.44 118 VAL A N 1
ATOM 982 C CA . VAL A 1 118 ? -5.539 -6.172 6.874 1.00 96.44 118 VAL A CA 1
ATOM 983 C C . VAL A 1 118 ? -5.155 -7.638 6.699 1.00 96.44 118 VAL A C 1
ATOM 985 O O . VAL A 1 118 ? -4.174 -7.934 6.023 1.00 96.44 118 VAL A O 1
ATOM 988 N N . SER A 1 119 ? -5.905 -8.552 7.318 1.00 95.38 119 SER A N 1
ATOM 989 C CA . SER A 1 119 ? -5.642 -9.991 7.206 1.00 95.38 119 SER A CA 1
ATOM 990 C C . SER A 1 119 ? -5.657 -10.431 5.737 1.00 95.38 119 SER A C 1
ATOM 992 O O . SER A 1 119 ? -4.699 -11.047 5.268 1.00 95.38 119 SER A O 1
ATOM 994 N N . TYR A 1 120 ? -6.679 -10.009 4.985 1.00 94.31 120 TYR A N 1
ATOM 995 C CA . TYR A 1 120 ? -6.831 -10.332 3.571 1.00 94.31 120 TYR A CA 1
ATOM 996 C C . TYR A 1 120 ? -5.650 -9.851 2.720 1.00 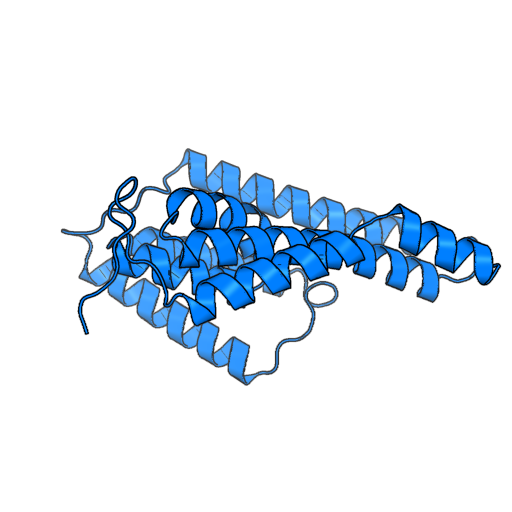94.31 120 TYR A C 1
ATOM 998 O O . TYR A 1 120 ? -5.020 -10.665 2.050 1.00 94.31 120 TYR A O 1
ATOM 1006 N N . ILE A 1 121 ? -5.318 -8.554 2.748 1.00 93.81 121 ILE A N 1
ATOM 1007 C CA . ILE A 1 121 ? -4.266 -8.019 1.871 1.00 93.81 121 ILE A CA 1
ATOM 1008 C C . ILE A 1 121 ? -2.886 -8.594 2.200 1.00 93.81 121 ILE A C 1
ATOM 1010 O O . ILE A 1 121 ? -2.098 -8.841 1.293 1.00 93.81 121 ILE A O 1
ATOM 1014 N N . MET A 1 122 ? -2.594 -8.849 3.479 1.00 94.06 122 MET A N 1
ATOM 1015 C CA . MET A 1 122 ? -1.312 -9.420 3.881 1.00 94.06 122 MET A CA 1
ATOM 1016 C C . MET A 1 122 ? -1.194 -10.889 3.470 1.00 94.06 122 MET A C 1
ATOM 1018 O O . MET A 1 122 ? -0.156 -11.290 2.944 1.00 94.06 122 MET A O 1
ATOM 1022 N N . GLN A 1 123 ? -2.257 -11.677 3.660 1.00 92.38 123 GLN A N 1
ATOM 1023 C CA . GLN A 1 123 ? -2.305 -13.067 3.209 1.00 92.38 123 GLN A CA 1
ATOM 1024 C C . GLN A 1 123 ? -2.159 -13.145 1.685 1.00 92.38 123 GLN A C 1
ATOM 1026 O O . GLN A 1 123 ? -1.323 -13.890 1.178 1.00 92.38 123 GLN A O 1
ATOM 1031 N N . PHE A 1 124 ? -2.904 -12.306 0.963 1.00 89.62 124 PHE A N 1
ATOM 1032 C CA . PHE A 1 124 ? -2.871 -12.251 -0.494 1.00 89.62 124 PHE A CA 1
ATOM 1033 C C . PHE A 1 124 ? -1.472 -11.904 -1.031 1.00 89.62 124 PHE A C 1
ATOM 1035 O O . PHE A 1 124 ? -0.953 -12.564 -1.934 1.00 89.62 124 PHE A O 1
ATOM 1042 N N . THR A 1 125 ? -0.811 -10.898 -0.452 1.00 89.00 125 THR A N 1
ATOM 1043 C CA . THR A 1 125 ? 0.564 -10.541 -0.828 1.00 89.00 125 THR A CA 1
ATOM 1044 C C . THR A 1 125 ? 1.556 -11.659 -0.497 1.00 89.00 125 THR A C 1
ATOM 1046 O O . THR A 1 125 ? 2.458 -11.922 -1.292 1.00 89.00 125 THR A O 1
ATOM 1049 N N . LYS A 1 126 ? 1.394 -12.369 0.630 1.00 87.81 126 LYS A N 1
ATOM 1050 C CA . LYS A 1 126 ? 2.240 -13.530 0.958 1.00 87.81 126 LYS A CA 1
ATOM 1051 C C . LYS A 1 126 ? 2.141 -14.619 -0.105 1.00 87.81 126 LYS A C 1
ATOM 1053 O O . LYS A 1 126 ? 3.152 -15.190 -0.500 1.00 87.81 126 LYS A O 1
ATOM 1058 N N . GLU A 1 127 ? 0.928 -14.918 -0.551 1.00 84.44 127 GLU A N 1
ATOM 1059 C CA . GLU A 1 127 ? 0.683 -15.927 -1.582 1.00 84.44 127 GLU A CA 1
ATOM 1060 C C . GLU A 1 127 ? 1.239 -15.487 -2.935 1.00 84.44 127 GLU A C 1
ATOM 1062 O O . GLU A 1 127 ? 1.908 -16.269 -3.604 1.00 84.44 127 GLU A O 1
ATOM 1067 N N . THR A 1 128 ? 1.050 -14.218 -3.301 1.00 76.81 128 THR A N 1
ATOM 1068 C CA . THR A 1 128 ? 1.542 -13.692 -4.582 1.00 76.81 128 THR A CA 1
ATOM 1069 C C . THR A 1 128 ? 3.070 -13.660 -4.636 1.00 76.81 128 THR A C 1
ATOM 1071 O O . THR A 1 128 ? 3.663 -14.097 -5.620 1.00 76.81 128 THR A O 1
ATOM 1074 N N . THR A 1 129 ? 3.733 -13.197 -3.573 1.00 74.88 129 THR A N 1
ATOM 1075 C CA . THR A 1 129 ? 5.202 -13.072 -3.561 1.00 74.88 129 THR A CA 1
ATOM 1076 C C . THR A 1 129 ? 5.926 -14.418 -3.542 1.00 74.88 129 THR A C 1
ATOM 1078 O O . THR A 1 129 ? 7.011 -14.523 -4.106 1.00 74.88 129 THR A O 1
ATOM 1081 N N . LYS A 1 130 ? 5.310 -15.478 -2.999 1.00 72.88 130 LYS A N 1
ATOM 1082 C CA . LYS A 1 130 ? 5.823 -16.856 -3.124 1.00 72.88 130 LYS A CA 1
ATOM 1083 C C . LYS A 1 130 ? 5.899 -17.345 -4.571 1.00 72.88 130 LYS A C 1
ATOM 1085 O O . LYS A 1 130 ? 6.758 -18.163 -4.881 1.00 72.88 130 LYS A O 1
ATOM 1090 N N . ASN A 1 131 ? 5.017 -16.846 -5.434 1.00 65.50 131 ASN A N 1
ATOM 1091 C CA . ASN A 1 131 ? 4.901 -17.287 -6.821 1.00 65.50 131 ASN A CA 1
ATOM 1092 C C . ASN A 1 131 ? 5.730 -16.434 -7.798 1.00 65.50 131 ASN A C 1
ATOM 1094 O O . ASN A 1 131 ? 5.803 -16.774 -8.972 1.00 65.50 131 ASN A O 1
ATOM 1098 N N . LEU A 1 132 ? 6.362 -15.346 -7.332 1.00 64.56 132 LEU A N 1
ATOM 1099 C CA . LEU A 1 132 ? 7.166 -14.428 -8.156 1.00 64.56 132 LEU A CA 1
ATOM 1100 C C . LEU A 1 132 ? 8.539 -14.059 -7.542 1.00 64.56 132 LEU A C 1
ATOM 1102 O O . LEU A 1 132 ? 8.921 -12.884 -7.550 1.00 64.56 132 LEU A O 1
ATOM 1106 N N . PRO A 1 133 ? 9.324 -15.020 -7.016 1.00 59.78 133 PRO A N 1
ATOM 1107 C CA . PRO A 1 133 ? 10.569 -14.708 -6.310 1.00 59.78 133 PRO A CA 1
ATOM 1108 C C . PRO A 1 133 ? 11.644 -14.077 -7.211 1.00 59.78 133 PRO A C 1
ATOM 1110 O O . PRO A 1 133 ? 12.453 -13.287 -6.734 1.00 59.78 133 PRO A O 1
ATOM 1113 N N . LYS A 1 134 ? 11.648 -14.387 -8.516 1.00 51.38 134 LYS A N 1
ATOM 1114 C CA . LYS A 1 134 ? 12.655 -13.883 -9.466 1.00 51.38 134 LYS A CA 1
ATOM 1115 C C . LYS A 1 134 ? 12.455 -12.417 -9.866 1.00 51.38 134 LYS A C 1
ATOM 1117 O O . LYS A 1 134 ? 13.433 -11.747 -10.166 1.00 51.38 134 LYS A O 1
ATOM 1122 N N . VAL A 1 135 ? 11.216 -11.915 -9.849 1.00 52.97 135 VAL A N 1
ATOM 1123 C CA . VAL A 1 135 ? 10.883 -10.578 -10.382 1.00 52.97 135 VAL A CA 1
ATOM 1124 C C . VAL A 1 135 ? 10.730 -9.523 -9.288 1.00 52.97 135 VAL A C 1
ATOM 1126 O O . VAL A 1 135 ? 11.067 -8.360 -9.489 1.00 52.97 135 VAL A O 1
ATOM 1129 N N . LEU A 1 136 ? 10.235 -9.905 -8.111 1.00 61.69 136 LEU A N 1
ATOM 1130 C CA . LEU A 1 136 ? 9.912 -8.942 -7.049 1.00 61.69 136 LEU A CA 1
ATOM 1131 C C . LEU A 1 136 ? 11.107 -8.600 -6.144 1.00 61.69 136 LEU A C 1
ATOM 1133 O O . LEU A 1 136 ? 10.969 -7.822 -5.200 1.00 61.69 136 LEU A O 1
ATOM 1137 N N . GLY A 1 137 ? 12.282 -9.148 -6.462 1.00 56.44 137 GLY A N 1
ATOM 1138 C CA . GLY A 1 137 ? 13.495 -9.013 -5.670 1.00 56.44 137 GLY A CA 1
ATOM 1139 C C . GLY A 1 137 ? 13.452 -9.850 -4.389 1.00 56.44 137 GLY A C 1
ATOM 1140 O O . GLY A 1 137 ? 12.412 -10.053 -3.763 1.00 56.44 137 GLY A O 1
ATOM 1141 N N . ASN A 1 138 ? 14.621 -10.326 -3.967 1.00 62.53 138 ASN A N 1
ATOM 1142 C CA . ASN A 1 138 ? 14.759 -10.982 -2.675 1.00 62.53 138 ASN A CA 1
ATOM 1143 C C . ASN A 1 138 ? 14.835 -9.908 -1.590 1.00 62.53 138 ASN A C 1
ATOM 1145 O O . ASN A 1 138 ? 15.854 -9.228 -1.444 1.00 62.53 138 ASN A O 1
ATOM 1149 N N . TYR A 1 139 ? 13.772 -9.753 -0.800 1.00 72.06 139 TYR A N 1
ATOM 1150 C CA . TYR A 1 139 ? 13.916 -9.032 0.459 1.00 72.06 139 TYR A CA 1
ATOM 1151 C C . TYR A 1 139 ? 14.853 -9.821 1.377 1.00 72.06 139 TYR A C 1
ATOM 1153 O O . TYR A 1 139 ? 14.937 -11.048 1.308 1.00 72.06 139 TYR A O 1
ATOM 1161 N N . ASN A 1 140 ? 15.572 -9.131 2.261 1.00 78.38 140 ASN A N 1
ATOM 1162 C CA . ASN A 1 140 ? 16.333 -9.853 3.272 1.00 78.38 140 ASN A CA 1
ATOM 1163 C C . ASN A 1 140 ? 15.379 -10.633 4.198 1.00 78.38 140 ASN A C 1
ATOM 1165 O O . ASN A 1 140 ? 14.214 -10.262 4.380 1.00 78.38 140 ASN A O 1
ATOM 1169 N N . GLN A 1 141 ? 15.898 -11.705 4.796 1.00 83.06 141 GLN A N 1
ATOM 1170 C CA . GLN A 1 141 ? 15.147 -12.620 5.658 1.00 83.06 141 GLN A CA 1
ATOM 1171 C C . GLN A 1 141 ? 14.341 -11.889 6.747 1.00 83.06 141 GLN A C 1
ATOM 1173 O O . GLN A 1 141 ? 13.185 -12.221 7.002 1.00 83.06 141 GLN A O 1
ATOM 1178 N N . TRP A 1 142 ? 14.914 -10.833 7.329 1.00 84.69 142 TRP A N 1
ATOM 1179 C CA . TRP A 1 142 ? 14.263 -10.040 8.370 1.00 84.69 142 TRP A CA 1
ATOM 1180 C C . TRP A 1 142 ? 12.967 -9.363 7.897 1.00 84.69 142 TRP A C 1
ATOM 1182 O O . TRP A 1 142 ? 12.009 -9.270 8.668 1.00 84.69 142 TRP A O 1
ATOM 1192 N N . VAL A 1 143 ? 12.885 -8.900 6.641 1.00 85.06 143 VAL A N 1
ATOM 1193 C CA . VAL A 1 143 ? 11.633 -8.308 6.133 1.00 85.06 143 VAL A CA 1
ATOM 1194 C C . VAL A 1 143 ? 10.538 -9.371 6.044 1.00 85.06 143 VAL A C 1
ATOM 1196 O O . VAL A 1 143 ? 9.407 -9.095 6.444 1.00 85.06 143 VAL A O 1
ATOM 1199 N N . TYR A 1 144 ? 10.864 -10.582 5.584 1.00 86.12 144 TYR A N 1
ATOM 1200 C CA . TYR A 1 144 ? 9.906 -11.690 5.535 1.00 86.12 144 TYR A CA 1
ATOM 1201 C C . TYR A 1 144 ? 9.441 -12.102 6.933 1.00 86.12 144 TYR A C 1
ATOM 1203 O O . TYR A 1 144 ? 8.240 -12.228 7.164 1.00 86.12 144 TYR A O 1
ATOM 1211 N N . GLU A 1 145 ? 10.356 -12.221 7.896 1.00 89.81 145 GLU A N 1
ATOM 1212 C CA . GLU A 1 145 ? 10.018 -12.536 9.290 1.00 89.81 145 GLU A CA 1
ATOM 1213 C C . GLU A 1 145 ? 9.103 -11.478 9.913 1.00 89.81 145 GLU A C 1
ATOM 1215 O O . GLU A 1 145 ? 8.100 -11.799 10.555 1.00 89.81 145 GLU A O 1
ATOM 1220 N N . LYS A 1 146 ? 9.403 -10.195 9.681 1.00 90.69 146 LYS A N 1
ATOM 1221 C CA . LYS A 1 146 ? 8.556 -9.090 10.133 1.00 90.69 146 LYS A CA 1
ATOM 1222 C C . LYS A 1 146 ? 7.179 -9.127 9.470 1.00 90.69 146 LYS A C 1
ATOM 1224 O O . LYS A 1 146 ? 6.176 -8.848 10.131 1.00 90.69 146 LYS A O 1
ATOM 1229 N N . PHE A 1 147 ? 7.117 -9.443 8.179 1.00 91.06 147 PHE A N 1
ATOM 1230 C CA . PHE A 1 147 ? 5.860 -9.556 7.448 1.00 91.06 147 PHE A CA 1
ATOM 1231 C C . PHE A 1 147 ? 4.997 -10.696 8.000 1.00 91.06 147 PHE A C 1
ATOM 1233 O O . PHE A 1 147 ? 3.815 -10.492 8.277 1.00 91.06 147 PHE A O 1
ATOM 1240 N N . ASP A 1 148 ? 5.604 -11.852 8.259 1.00 92.56 148 ASP A N 1
ATOM 1241 C CA . ASP A 1 148 ? 4.942 -13.016 8.846 1.00 92.56 148 ASP A CA 1
ATOM 1242 C C . ASP A 1 148 ? 4.438 -12.745 10.263 1.00 92.56 148 ASP A C 1
ATOM 1244 O O . ASP A 1 148 ? 3.296 -13.079 10.590 1.00 92.56 148 ASP A O 1
ATOM 1248 N N . HIS A 1 149 ? 5.239 -12.060 11.081 1.00 95.50 149 HIS A N 1
ATOM 1249 C CA . HIS A 1 149 ? 4.805 -11.591 12.392 1.00 95.50 149 HIS A CA 1
ATOM 1250 C C . HIS A 1 149 ? 3.588 -10.658 12.285 1.00 95.50 149 HIS A C 1
ATOM 1252 O O . HIS A 1 149 ? 2.585 -10.850 12.975 1.00 95.50 149 HIS A O 1
ATOM 1258 N N . ASN A 1 150 ? 3.642 -9.670 11.387 1.00 95.44 150 ASN A N 1
ATOM 1259 C CA . ASN A 1 150 ? 2.541 -8.730 11.182 1.00 95.44 150 ASN A CA 1
ATOM 1260 C C . ASN A 1 150 ? 1.266 -9.422 10.671 1.00 95.44 150 ASN A C 1
ATOM 1262 O O . ASN A 1 150 ? 0.173 -9.027 11.076 1.00 95.44 150 ASN A O 1
ATOM 1266 N N . LEU A 1 151 ? 1.389 -10.445 9.819 1.00 96.19 151 LEU A N 1
ATOM 1267 C CA . LEU A 1 151 ? 0.260 -11.234 9.319 1.00 96.19 151 LEU A CA 1
ATOM 1268 C C . LEU A 1 151 ? -0.384 -12.047 10.448 1.00 96.19 151 LEU A C 1
ATOM 1270 O O . LEU A 1 151 ? -1.606 -12.042 10.592 1.00 96.19 151 LEU A O 1
ATOM 1274 N N . ALA A 1 152 ? 0.420 -12.686 11.299 1.00 97.12 152 ALA A N 1
ATOM 1275 C CA . ALA A 1 152 ? -0.093 -13.401 12.465 1.00 97.12 152 ALA A CA 1
ATOM 1276 C C . ALA A 1 152 ? -0.866 -12.462 13.412 1.00 97.12 152 ALA A C 1
ATOM 1278 O O . ALA A 1 152 ? -1.964 -12.789 13.865 1.00 97.12 152 ALA A O 1
ATOM 1279 N N . GLU A 1 153 ? -0.335 -11.265 13.670 1.00 97.00 153 GLU A N 1
ATOM 1280 C CA . GLU A 1 153 ? -1.016 -10.249 14.480 1.00 97.00 153 GLU A CA 1
ATOM 1281 C C . GLU A 1 153 ? -2.282 -9.700 13.805 1.00 97.00 153 GLU A C 1
ATOM 1283 O O . GLU A 1 153 ? -3.278 -9.431 14.484 1.00 97.00 153 GLU A O 1
ATOM 1288 N N . ALA A 1 154 ? -2.282 -9.557 12.478 1.00 96.12 154 ALA A N 1
ATOM 1289 C CA . ALA A 1 154 ? -3.461 -9.159 11.717 1.00 96.12 154 ALA A CA 1
ATOM 1290 C C . ALA A 1 154 ? -4.599 -10.178 11.856 1.00 96.12 154 ALA A C 1
ATOM 1292 O O . ALA A 1 154 ? -5.729 -9.782 12.141 1.00 96.12 154 ALA A O 1
ATOM 1293 N N . ASN A 1 155 ? -4.294 -11.472 11.732 1.00 97.06 155 ASN A N 1
ATOM 1294 C CA . ASN A 1 155 ? -5.275 -12.549 11.874 1.00 97.06 155 ASN A CA 1
ATOM 1295 C C . ASN A 1 155 ? -5.890 -12.559 13.281 1.00 97.06 155 ASN A C 1
ATOM 1297 O O . ASN A 1 155 ? -7.110 -12.483 13.421 1.00 97.06 155 ASN A O 1
ATOM 1301 N N . LYS A 1 156 ? -5.057 -12.497 14.330 1.00 97.00 156 LYS A N 1
ATOM 1302 C CA . LYS A 1 156 ? -5.541 -12.397 15.720 1.00 97.00 156 LYS A CA 1
ATOM 1303 C C . LYS A 1 156 ? -6.430 -11.174 15.941 1.00 97.00 156 LYS A C 1
ATOM 1305 O O . LYS A 1 156 ? -7.428 -11.246 16.656 1.00 97.00 156 LYS A O 1
ATOM 1310 N N . LYS A 1 157 ? -6.073 -10.021 15.362 1.00 95.88 157 LYS A N 1
ATOM 1311 C CA . LYS A 1 157 ? -6.897 -8.807 15.461 1.00 95.88 157 LYS A CA 1
ATOM 1312 C C . LYS A 1 157 ? -8.230 -8.976 14.741 1.00 95.88 157 LYS A C 1
ATOM 1314 O O . LYS A 1 157 ? -9.239 -8.578 15.310 1.00 95.88 157 LYS A O 1
ATOM 1319 N N . ALA A 1 158 ? -8.242 -9.565 13.548 1.00 94.94 158 ALA A N 1
ATOM 1320 C CA . ALA A 1 158 ? -9.464 -9.814 12.789 1.00 94.94 158 ALA A CA 1
AT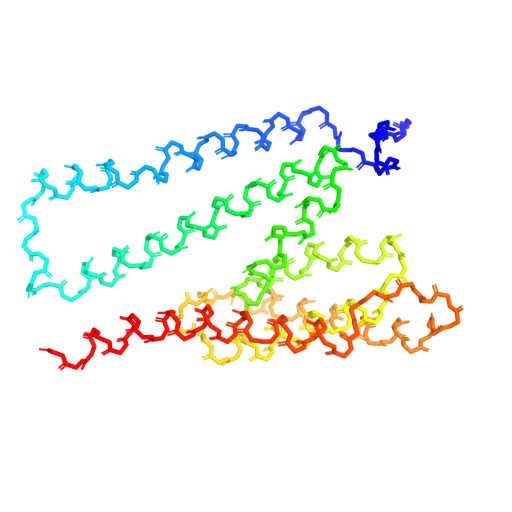OM 1321 C C . ALA A 1 158 ? -10.442 -10.728 13.548 1.00 94.94 158 ALA A C 1
ATOM 1323 O O . ALA A 1 158 ? -11.643 -10.471 13.539 1.00 94.94 158 ALA A O 1
ATOM 1324 N N . GLU A 1 159 ? -9.932 -11.737 14.258 1.00 96.12 159 GLU A N 1
ATOM 1325 C CA . GLU A 1 159 ? -10.727 -12.622 15.120 1.00 96.12 159 GLU A CA 1
ATOM 1326 C C . GLU A 1 159 ? -11.212 -11.921 16.397 1.00 96.12 159 GLU A C 1
ATOM 1328 O O . GLU A 1 159 ? -12.374 -12.033 16.784 1.00 96.12 159 GLU A O 1
ATOM 1333 N N . LYS A 1 160 ? -10.335 -11.156 17.056 1.00 96.75 160 LYS A N 1
ATOM 1334 C CA . LYS A 1 160 ? -10.649 -10.491 18.330 1.00 96.75 160 LYS A CA 1
ATOM 1335 C C . LYS A 1 160 ? -11.616 -9.315 18.179 1.00 96.75 160 LYS A C 1
ATOM 1337 O O . LYS A 1 160 ? -12.357 -9.003 19.108 1.00 96.75 160 LYS A O 1
ATOM 1342 N N . HIS A 1 161 ? -11.576 -8.627 17.042 1.00 95.44 161 HIS A N 1
ATOM 1343 C CA . HIS A 1 161 ? -12.274 -7.361 16.818 1.00 95.44 161 HIS A CA 1
ATOM 1344 C C . HIS A 1 161 ? -13.447 -7.473 15.837 1.00 95.44 161 HIS A C 1
ATOM 1346 O O . HIS A 1 161 ? -13.837 -6.487 15.223 1.00 95.44 161 HIS A O 1
ATOM 1352 N N . VAL A 1 162 ? -14.063 -8.654 15.720 1.00 92.75 162 VAL A N 1
ATOM 1353 C CA . VAL A 1 162 ? -15.203 -8.888 14.812 1.00 92.75 162 VAL A CA 1
ATOM 1354 C C . VAL A 1 162 ? -16.344 -7.884 15.016 1.00 92.75 162 VAL A C 1
ATOM 1356 O O . VAL A 1 162 ? -16.926 -7.418 14.044 1.00 92.75 162 VAL A O 1
ATOM 1359 N N . SER A 1 163 ? -16.660 -7.528 16.263 1.00 93.50 163 SER A N 1
ATOM 1360 C CA . SER A 1 163 ? -17.806 -6.666 16.587 1.00 93.50 163 SER A CA 1
ATOM 1361 C C . SER A 1 163 ? -17.615 -5.187 16.240 1.00 93.50 163 SER A C 1
ATOM 1363 O O . SER A 1 163 ? -18.593 -4.445 16.202 1.00 93.50 163 SER A O 1
ATOM 1365 N N . ASN A 1 164 ? -16.381 -4.732 16.009 1.00 95.44 164 ASN A N 1
ATOM 1366 C CA . ASN A 1 164 ? -16.081 -3.342 15.655 1.00 95.44 164 ASN A CA 1
ATOM 1367 C C . ASN A 1 164 ? -15.217 -3.211 14.393 1.00 95.44 164 ASN A C 1
ATOM 1369 O O . ASN A 1 164 ? -14.653 -2.140 14.146 1.00 95.44 164 ASN A O 1
ATOM 1373 N N . ASP A 1 165 ? -15.135 -4.291 13.621 1.00 95.25 165 ASP A N 1
ATOM 1374 C CA . ASP A 1 165 ? -14.494 -4.344 12.320 1.00 95.25 165 ASP A CA 1
ATOM 1375 C C . ASP A 1 165 ? -15.284 -3.513 11.301 1.00 95.25 165 ASP A C 1
ATOM 1377 O O . ASP A 1 165 ? -16.509 -3.593 11.219 1.00 95.25 165 ASP A O 1
ATOM 1381 N N . ARG A 1 166 ? -14.575 -2.682 10.536 1.00 96.12 166 ARG A N 1
ATOM 1382 C CA . ARG A 1 166 ? -15.139 -1.780 9.517 1.00 96.12 166 ARG A CA 1
ATOM 1383 C C . ARG A 1 166 ? -14.723 -2.159 8.102 1.00 96.12 166 ARG A C 1
ATOM 1385 O O . ARG A 1 166 ? -14.726 -1.312 7.216 1.00 96.12 166 ARG A O 1
ATOM 1392 N N . SER A 1 167 ? -14.292 -3.402 7.914 1.00 94.31 167 SER A N 1
ATOM 1393 C CA . SER A 1 167 ? -13.758 -3.872 6.646 1.00 94.31 167 SER A CA 1
ATOM 1394 C C . SER A 1 167 ? -14.736 -3.727 5.491 1.00 94.31 167 SER A C 1
ATOM 1396 O O . SER A 1 167 ? -15.924 -4.028 5.610 1.00 94.31 167 SER A O 1
ATOM 1398 N N . LEU A 1 168 ? -14.191 -3.270 4.368 1.00 90.50 168 LEU A N 1
ATOM 1399 C CA . LEU A 1 168 ? -14.943 -2.940 3.165 1.00 90.50 168 LEU A CA 1
ATOM 1400 C C . LEU A 1 168 ? -14.708 -3.962 2.052 1.00 90.50 168 LEU A C 1
ATOM 1402 O O . LEU A 1 168 ? -15.568 -4.109 1.198 1.00 90.50 168 LEU A O 1
ATOM 1406 N N . ILE A 1 169 ? -13.591 -4.703 2.076 1.00 87.25 169 ILE A N 1
ATOM 1407 C CA . ILE A 1 169 ? -13.234 -5.634 1.000 1.00 87.25 169 ILE A CA 1
ATOM 1408 C C . ILE A 1 169 ? -14.023 -6.941 1.159 1.00 87.25 169 ILE A C 1
ATOM 1410 O O . ILE A 1 169 ? -13.699 -7.808 1.989 1.00 87.25 169 ILE A O 1
ATOM 1414 N N . GLN A 1 170 ? -15.044 -7.118 0.322 1.00 83.56 170 GLN A N 1
ATOM 1415 C CA . GLN A 1 170 ? -15.946 -8.274 0.361 1.00 83.56 170 GLN A CA 1
ATOM 1416 C C . GLN A 1 170 ? -15.997 -9.009 -0.986 1.00 83.56 170 GLN A C 1
ATOM 1418 O O . GLN A 1 170 ? -15.332 -8.605 -1.930 1.00 83.56 170 GLN A O 1
ATOM 1423 N N . GLY A 1 171 ? -16.713 -10.140 -1.040 1.00 83.44 171 GLY A N 1
ATOM 1424 C CA . GLY A 1 171 ? -16.848 -11.073 -2.177 1.00 83.44 171 GLY A CA 1
ATOM 1425 C C . GLY A 1 171 ? -16.285 -10.613 -3.529 1.00 83.44 171 GLY A C 1
ATOM 1426 O O . GLY A 1 171 ? -15.220 -11.076 -3.939 1.00 83.44 171 GLY A O 1
ATOM 1427 N N . GLU A 1 172 ? -16.987 -9.703 -4.206 1.00 78.69 172 GLU A N 1
ATOM 1428 C CA . GLU A 1 172 ? -16.623 -9.214 -5.543 1.00 78.69 172 GLU A CA 1
ATOM 1429 C C . GLU A 1 172 ? -15.333 -8.383 -5.571 1.00 78.69 172 GLU A C 1
ATOM 1431 O O . GLU A 1 172 ? -14.524 -8.566 -6.480 1.00 78.69 172 GLU A O 1
ATOM 1436 N N . ASP A 1 173 ? -15.074 -7.548 -4.560 1.00 80.56 173 ASP A N 1
ATOM 1437 C CA . ASP A 1 173 ? -13.826 -6.779 -4.450 1.00 80.56 173 ASP A CA 1
ATOM 1438 C C . ASP A 1 173 ? -12.619 -7.703 -4.331 1.00 80.56 173 ASP A C 1
ATOM 1440 O O . ASP A 1 173 ? -11.575 -7.459 -4.935 1.00 80.56 173 ASP A O 1
ATOM 1444 N N . ARG A 1 174 ? -12.756 -8.803 -3.582 1.00 83.38 174 ARG A N 1
ATOM 1445 C CA . ARG A 1 174 ? -11.690 -9.808 -3.464 1.00 83.38 174 ARG A CA 1
ATOM 1446 C C . ARG A 1 174 ? -11.405 -10.453 -4.811 1.00 83.38 174 ARG A C 1
ATOM 1448 O O . ARG A 1 174 ? -10.244 -10.556 -5.197 1.00 83.38 174 ARG A O 1
ATOM 1455 N N . ILE A 1 175 ? -12.452 -10.825 -5.550 1.00 76.19 175 ILE A N 1
ATOM 1456 C CA . ILE A 1 175 ? -12.323 -11.375 -6.907 1.00 76.19 175 ILE A CA 1
ATOM 1457 C C . ILE A 1 175 ? -11.668 -10.350 -7.836 1.00 76.19 175 ILE A C 1
ATOM 1459 O O . ILE A 1 175 ? -10.781 -10.707 -8.609 1.00 76.19 175 ILE A O 1
ATOM 1463 N N . PHE A 1 176 ? -12.072 -9.082 -7.767 1.00 76.06 176 PHE A N 1
ATOM 1464 C CA . PHE A 1 176 ? -11.493 -8.013 -8.573 1.00 76.06 176 PHE A CA 1
ATOM 1465 C C . PHE A 1 176 ? -10.010 -7.802 -8.257 1.00 76.06 176 PHE A C 1
ATOM 1467 O O . PHE A 1 176 ? -9.192 -7.759 -9.173 1.00 76.06 176 PHE A O 1
ATOM 1474 N N . LEU A 1 177 ? -9.647 -7.723 -6.976 1.00 79.81 177 LEU A N 1
ATOM 1475 C CA . LEU A 1 177 ? -8.259 -7.584 -6.535 1.00 79.81 177 LEU A CA 1
ATOM 1476 C C . LEU A 1 177 ? -7.421 -8.796 -6.946 1.00 79.81 177 LEU A C 1
ATOM 1478 O O . LEU A 1 177 ? -6.317 -8.613 -7.452 1.00 79.81 177 LEU A O 1
ATOM 1482 N N . ALA A 1 178 ? -7.964 -10.008 -6.811 1.00 76.00 178 ALA A N 1
ATOM 1483 C CA . ALA A 1 178 ? -7.308 -11.230 -7.255 1.00 76.00 178 ALA A CA 1
ATOM 1484 C C . ALA A 1 178 ? -7.076 -11.228 -8.770 1.00 76.00 178 ALA A C 1
ATOM 1486 O O . ALA A 1 178 ? -5.956 -11.454 -9.211 1.00 76.00 178 ALA A O 1
ATOM 1487 N N . LYS A 1 179 ? -8.095 -10.890 -9.573 1.00 72.00 179 LYS A N 1
ATOM 1488 C CA . LYS A 1 179 ? -7.973 -10.759 -11.035 1.00 72.00 179 LYS A CA 1
ATOM 1489 C C . LYS A 1 179 ? -6.986 -9.673 -11.437 1.00 72.00 179 LYS A C 1
ATOM 1491 O O . LYS A 1 179 ? -6.250 -9.844 -12.400 1.00 72.00 179 LYS A O 1
ATOM 1496 N N . ARG A 1 180 ? -6.984 -8.541 -10.732 1.00 71.31 180 ARG A N 1
ATOM 1497 C CA . ARG A 1 180 ? -6.061 -7.437 -10.997 1.00 71.31 180 ARG A CA 1
ATOM 1498 C C . ARG A 1 180 ? -4.626 -7.862 -10.722 1.00 71.31 180 ARG A C 1
ATOM 1500 O O . ARG A 1 180 ? -3.772 -7.628 -11.564 1.00 71.31 180 ARG A O 1
ATOM 1507 N N . ALA A 1 181 ? -4.380 -8.481 -9.573 1.00 70.44 181 ALA A N 1
ATOM 1508 C CA . ALA A 1 181 ? -3.068 -8.997 -9.224 1.00 70.44 181 ALA A CA 1
ATOM 1509 C C . ALA A 1 181 ? -2.622 -10.091 -10.200 1.00 70.44 181 ALA A C 1
ATOM 1511 O O . ALA A 1 181 ? -1.522 -9.990 -10.719 1.00 70.44 181 ALA A O 1
ATOM 1512 N N . ASP A 1 182 ? -3.489 -11.054 -10.525 1.00 70.38 182 ASP A N 1
ATOM 1513 C CA . ASP A 1 182 ? -3.227 -12.108 -11.513 1.00 70.38 182 ASP A CA 1
ATOM 1514 C C . ASP A 1 182 ? -2.922 -11.531 -12.898 1.00 70.38 182 ASP A C 1
ATOM 1516 O O . ASP A 1 182 ? -1.961 -11.945 -13.530 1.00 70.38 182 ASP A O 1
ATOM 1520 N N . LYS A 1 183 ? -3.676 -10.523 -13.355 1.00 69.38 183 LYS A N 1
ATOM 1521 C CA . LYS A 1 183 ? -3.380 -9.815 -14.605 1.00 69.38 183 LYS A CA 1
ATOM 1522 C C . LYS A 1 183 ? -1.992 -9.185 -14.558 1.00 69.38 183 LYS A C 1
ATOM 1524 O O . LYS A 1 183 ? -1.212 -9.412 -15.472 1.00 69.38 183 LYS A O 1
ATOM 1529 N N . THR A 1 184 ? -1.677 -8.426 -13.511 1.00 68.25 184 THR A N 1
ATOM 1530 C CA . THR A 1 184 ? -0.360 -7.792 -13.385 1.00 68.25 184 THR A CA 1
ATOM 1531 C C . THR A 1 184 ? 0.755 -8.841 -13.312 1.00 68.25 184 THR A C 1
ATOM 1533 O O . THR A 1 184 ? 1.784 -8.693 -13.958 1.00 68.25 184 THR A O 1
ATOM 1536 N N . THR A 1 185 ? 0.537 -9.939 -12.587 1.00 69.44 185 THR A N 1
ATOM 1537 C CA . THR A 1 185 ? 1.442 -11.092 -12.510 1.00 69.44 185 THR A CA 1
ATOM 1538 C C . THR A 1 185 ? 1.626 -11.765 -13.870 1.00 69.44 185 THR A C 1
ATOM 1540 O O . THR A 1 185 ? 2.751 -12.065 -14.244 1.00 69.44 185 THR A O 1
ATOM 1543 N N . LYS A 1 186 ? 0.560 -11.966 -14.644 1.00 71.50 186 LYS A N 1
ATOM 1544 C CA . LYS A 1 186 ? 0.624 -12.524 -16.000 1.00 71.50 186 LYS A CA 1
ATOM 1545 C C . LYS A 1 186 ? 1.283 -11.581 -16.987 1.00 71.50 186 LYS A C 1
ATOM 1547 O O . LYS A 1 186 ? 1.980 -12.055 -17.865 1.00 71.50 186 LYS A O 1
ATOM 1552 N N . GLU A 1 187 ? 1.086 -10.272 -16.864 1.00 69.56 187 GLU A N 1
ATOM 1553 C CA . GLU A 1 187 ? 1.803 -9.294 -17.687 1.00 69.56 187 GLU A CA 1
ATOM 1554 C C . GLU A 1 187 ? 3.308 -9.422 -17.442 1.00 69.56 187 GLU A C 1
ATOM 1556 O O . GLU A 1 187 ? 4.051 -9.614 -18.401 1.00 69.56 187 GLU A O 1
ATOM 1561 N N . ILE A 1 188 ? 3.726 -9.470 -16.172 1.00 66.69 188 ILE A N 1
ATOM 1562 C CA . ILE A 1 188 ? 5.113 -9.740 -15.773 1.00 66.69 188 ILE A CA 1
ATOM 1563 C C . ILE A 1 188 ? 5.623 -11.073 -16.350 1.00 66.69 188 ILE A C 1
ATOM 1565 O O . ILE A 1 188 ? 6.656 -11.091 -17.012 1.00 66.69 188 ILE A O 1
ATOM 1569 N N . LEU A 1 189 ? 4.906 -12.178 -16.120 1.00 68.06 189 LEU A N 1
ATOM 1570 C CA . LEU A 1 189 ? 5.324 -13.514 -16.564 1.00 68.06 189 LEU A CA 1
ATOM 1571 C C . LEU A 1 189 ? 5.330 -13.638 -18.089 1.00 68.06 189 LEU A C 1
ATOM 1573 O O . LEU A 1 189 ? 6.240 -14.223 -18.647 1.00 68.06 189 LEU A O 1
ATOM 1577 N N . SER A 1 190 ? 4.374 -13.031 -18.793 1.00 65.31 190 SER A N 1
ATOM 1578 C CA . SER A 1 190 ? 4.348 -13.028 -20.261 1.00 65.31 190 SER A CA 1
ATOM 1579 C C . SER A 1 190 ? 5.520 -12.256 -20.863 1.00 65.31 190 SER A C 1
ATOM 1581 O O . SER A 1 190 ? 5.931 -12.526 -21.990 1.00 65.31 190 SER A O 1
ATOM 1583 N N . TRP A 1 191 ? 6.052 -11.270 -20.135 1.00 61.44 191 TRP A N 1
ATOM 1584 C CA . TRP A 1 191 ? 7.282 -10.591 -20.521 1.00 61.44 191 TRP A CA 1
ATOM 1585 C C . TRP A 1 191 ? 8.508 -11.475 -20.275 1.00 61.44 191 TRP A C 1
ATOM 1587 O O . TRP A 1 191 ? 9.437 -11.416 -21.074 1.00 61.44 191 TRP A O 1
ATOM 1597 N N . GLU A 1 192 ? 8.485 -12.319 -19.237 1.00 57.56 192 GLU A N 1
ATOM 1598 C CA . GLU A 1 192 ? 9.500 -13.351 -18.973 1.00 57.56 192 GLU A CA 1
ATOM 1599 C C . GLU A 1 192 ? 9.451 -14.491 -20.014 1.00 57.56 192 GLU A C 1
ATOM 1601 O O . GLU A 1 192 ? 10.479 -14.896 -20.537 1.00 57.56 192 GLU A O 1
ATOM 1606 N N . GLU A 1 193 ? 8.271 -14.988 -20.384 1.00 60.59 193 GLU A N 1
ATOM 1607 C CA . GLU A 1 193 ? 8.109 -16.108 -21.328 1.00 60.59 193 GLU A CA 1
ATOM 1608 C C . GLU A 1 193 ? 8.468 -15.722 -22.768 1.00 60.59 193 GLU A C 1
ATOM 1610 O O . GLU A 1 193 ? 9.214 -16.440 -23.429 1.00 60.59 193 GLU A O 1
ATOM 1615 N N . LYS A 1 194 ? 8.037 -14.542 -23.243 1.00 55.16 194 LYS A N 1
ATOM 1616 C CA . LYS A 1 194 ? 8.439 -14.016 -24.567 1.00 55.16 194 LYS A CA 1
ATOM 1617 C C . LYS A 1 194 ? 9.955 -13.879 -24.737 1.00 55.16 194 LYS A C 1
ATOM 1619 O O . LYS A 1 194 ? 10.427 -13.761 -25.866 1.00 55.16 194 LYS A O 1
ATOM 1624 N N . TYR A 1 195 ? 10.678 -13.836 -23.625 1.00 46.94 195 TYR A N 1
ATOM 1625 C CA . TYR A 1 195 ? 12.118 -13.679 -23.546 1.00 46.94 195 TYR A CA 1
ATOM 1626 C C . TYR A 1 195 ? 12.878 -15.017 -23.557 1.00 46.94 195 TYR A C 1
ATOM 1628 O O . TYR A 1 195 ? 14.013 -15.037 -24.009 1.00 46.94 195 TYR A O 1
ATOM 1636 N N . TYR A 1 196 ? 12.262 -16.126 -23.130 1.00 46.16 196 TYR A N 1
ATOM 1637 C CA . TYR A 1 196 ? 12.908 -17.449 -23.077 1.00 46.16 196 TYR A CA 1
ATOM 1638 C C . TYR A 1 196 ? 12.525 -18.402 -24.231 1.00 46.16 196 TYR A C 1
ATOM 1640 O O . TYR A 1 196 ? 13.025 -19.525 -24.275 1.00 46.16 196 TYR A O 1
ATOM 1648 N N . GLU A 1 197 ? 11.643 -17.988 -25.150 1.00 44.88 197 GLU A N 1
ATOM 1649 C CA . GLU A 1 197 ? 11.200 -18.792 -26.309 1.00 44.88 197 GLU A CA 1
ATOM 1650 C C . GLU A 1 197 ? 11.759 -18.332 -27.679 1.00 44.88 197 GLU A C 1
ATOM 1652 O O . GLU A 1 197 ? 11.332 -18.859 -28.708 1.00 44.88 197 GLU A O 1
ATOM 1657 N N . ASN A 1 198 ? 12.717 -17.396 -27.729 1.00 42.69 198 ASN A N 1
ATOM 1658 C CA . ASN A 1 198 ? 13.464 -17.027 -28.952 1.00 42.69 198 ASN A CA 1
ATOM 1659 C C . ASN A 1 198 ? 14.973 -17.163 -28.745 1.00 42.69 198 ASN A C 1
ATOM 1661 O O . ASN A 1 198 ? 15.686 -17.156 -29.775 1.00 42.69 198 ASN A O 1
#

Sequence (198 aa):
MTKRINPDTGYPMSTEKQILQARENLKLVEEQSSYDKSLEFLQKIGADFRTDEEKFHDYMLHNFGQLINLTKAKAELAYKLGEWNVAENNYLKIFSLDILIADKLRIIYLKEKRYRDVSYIMQFTKETTKNLPKVLGNYNQWVYEKFDHNLAEANKKAEKHVSNDRSLIQGEDRIFLAKRADKTTKEILSWEEKYYEN

Organism: Lactobacillus helveticus (NCBI:txid1587)

Secondary structure (DSSP, 8-state):
-PPPB-TTT-PBP--HHHHHHHHHHHHHHHHH--HHHHHHHHHHHT--TTS-HHHHHHHHHHHHHHHHHHHHHHHHHHHHTT-HHHHHHHHTTTTTT-HHHHHHHHHHHHHHT-HHHHHHHHHHHHHHHHT-TTTS----HHHHHHHHHHHHHHHHHHHHTGGG------HHHHHHHHHHHHHHHHHHHHHHHHHH--